Protein AF-A0A2I0SAS7-F1 (afdb_monomer_lite)

Organism: NCBI:txid2058924

Sequence (264 aa):
DMIGLNCSTGPAEMSEHLRHLARHSRIPLLCMPNAGLPVLTKDGAHFPLGPDGLADAQETFVRDFGTALVGGCCGTTPEHLRRLVERMQDLTPARRDPRPEPGAASLYTHVPFRQDTAYMAIGERTNANGSKKFREAMLEGRWDDCVEMARDQIREGAHMLDLCVDYVGRDGVADMDELAGRFATASTLPIVLDSTEVEVIQAGLERLGGRAVLNSVNYEDGDGPESRFAKVTRLAREHGAALIALTIDEEGQARTVETKVAIA

pLDDT: mean 96.34, std 2.41, range [81.12, 98.69]

Radius of gyration: 23.81 Å; chains: 1; bounding box: 71×40×66 Å

Foldseek 3Di:
DEEEDEEPFALVVCVVVLVVCLQAPPHAYEYAYALGHWDQDPVGTARPRDLQNQLVSVLCCQAPRVHPYYYYDHNDDPSSVVSNCVSCVPGGGDDGDHDHADFWAAPQDTDGCDDDPDHAAEAECQALVPHPQNVVCLVVVVLVSSLVSLVVVVVVPHQEYEHHPDDPPDDLLVSLLVNLLCCSPSPRHAYAYEDLDLSNVLSNLVRTPTAHEYHADEACVHDDCPDSNNSVVVSCVVSVYHHDYALAHVVGHDDDPVSSVVRD

Structure (mmCIF, N/CA/C/O backbone):
data_AF-A0A2I0SAS7-F1
#
_entry.id   AF-A0A2I0SAS7-F1
#
loop_
_atom_site.group_PDB
_atom_site.id
_atom_site.type_symbol
_atom_site.label_atom_id
_atom_site.label_alt_id
_atom_site.label_comp_id
_atom_site.label_asym_id
_atom_site.label_entity_id
_atom_site.label_seq_id
_atom_site.pdbx_PDB_ins_code
_atom_site.Cartn_x
_atom_site.Cartn_y
_atom_site.Cartn_z
_atom_site.occupancy
_atom_site.B_iso_or_equiv
_atom_site.auth_seq_id
_atom_site.auth_comp_id
_atom_site.auth_asym_id
_atom_site.auth_atom_id
_atom_site.pdbx_PDB_model_num
ATOM 1 N N . ASP A 1 1 ? -0.670 10.006 -13.614 1.00 89.81 1 ASP A N 1
ATOM 2 C CA . ASP A 1 1 ? -1.102 9.645 -14.988 1.00 89.81 1 ASP A CA 1
ATOM 3 C C . ASP A 1 1 ? -0.627 8.286 -15.496 1.00 89.81 1 ASP A C 1
ATOM 5 O O . ASP A 1 1 ? -1.343 7.692 -16.288 1.00 89.81 1 ASP A O 1
ATOM 9 N N . MET A 1 2 ? 0.530 7.755 -15.082 1.00 96.81 2 MET A N 1
ATOM 10 C CA . MET A 1 2 ? 1.016 6.433 -15.520 1.00 96.81 2 MET A CA 1
ATOM 11 C C . MET A 1 2 ? 1.714 5.699 -14.367 1.00 96.81 2 MET A C 1
ATOM 13 O O . MET A 1 2 ? 2.132 6.341 -13.406 1.00 96.81 2 MET A O 1
ATOM 17 N N . ILE A 1 3 ? 1.870 4.379 -14.476 1.00 97.19 3 ILE A N 1
ATOM 18 C CA . ILE A 1 3 ? 2.699 3.553 -13.578 1.00 97.19 3 ILE A CA 1
ATOM 19 C C . ILE A 1 3 ? 3.560 2.605 -14.409 1.00 97.19 3 ILE A C 1
ATOM 21 O O . ILE A 1 3 ? 3.160 2.201 -15.498 1.00 97.19 3 ILE A O 1
ATOM 25 N N . GLY A 1 4 ? 4.743 2.230 -13.935 1.00 96.88 4 GLY A N 1
ATOM 26 C CA . GLY A 1 4 ? 5.587 1.342 -14.717 1.00 96.88 4 GLY A CA 1
ATOM 27 C C . GLY A 1 4 ? 6.899 0.971 -14.067 1.00 96.88 4 GLY A C 1
ATOM 28 O O . GLY A 1 4 ? 7.084 1.143 -12.866 1.00 96.88 4 GLY A O 1
ATOM 29 N N . LEU A 1 5 ? 7.787 0.436 -14.897 1.00 97.25 5 LEU A N 1
ATOM 30 C CA . LEU A 1 5 ? 9.059 -0.145 -14.487 1.00 97.25 5 LEU A CA 1
ATOM 31 C C . LEU A 1 5 ? 10.206 0.526 -15.239 1.00 97.25 5 LEU A C 1
ATOM 33 O O . LEU A 1 5 ? 10.101 0.772 -16.443 1.00 97.25 5 LEU A O 1
ATOM 37 N N . ASN A 1 6 ? 11.320 0.770 -14.558 1.00 97.19 6 ASN A N 1
ATOM 38 C CA . ASN A 1 6 ? 12.565 1.185 -15.189 1.00 97.19 6 ASN A CA 1
ATOM 39 C C . ASN A 1 6 ? 13.781 0.630 -14.439 1.00 97.19 6 ASN A C 1
ATOM 41 O O . ASN A 1 6 ? 13.701 0.351 -13.245 1.00 97.19 6 ASN A O 1
ATOM 45 N N . CYS A 1 7 ? 14.921 0.555 -15.129 1.00 94.06 7 CYS A N 1
ATOM 46 C CA . CYS A 1 7 ? 16.206 0.137 -14.554 1.00 94.06 7 CYS A CA 1
ATOM 47 C C . CYS A 1 7 ? 16.204 -1.293 -13.970 1.00 94.06 7 CYS A C 1
ATOM 49 O O . CYS A 1 7 ? 15.344 -2.099 -14.302 1.00 94.06 7 CYS A O 1
ATOM 51 N N . SER A 1 8 ? 17.194 -1.606 -13.125 1.00 90.56 8 SER A N 1
ATOM 52 C CA . SER A 1 8 ? 17.467 -2.883 -12.440 1.00 90.56 8 SER A CA 1
ATOM 53 C C . SER A 1 8 ? 17.738 -4.077 -13.358 1.00 90.56 8 SER A C 1
ATOM 55 O O . SER A 1 8 ? 18.764 -4.739 -13.213 1.00 90.56 8 SER A O 1
ATOM 57 N N . THR A 1 9 ? 16.869 -4.339 -14.327 1.00 92.94 9 THR A N 1
ATOM 58 C CA . THR A 1 9 ? 16.899 -5.520 -15.186 1.00 92.94 9 THR A CA 1
ATOM 59 C C . THR A 1 9 ? 16.677 -5.187 -16.663 1.00 92.94 9 THR A C 1
ATOM 61 O O . THR A 1 9 ? 16.431 -4.034 -17.040 1.00 92.94 9 THR A O 1
ATOM 64 N N . GLY A 1 10 ? 16.834 -6.197 -17.522 1.00 95.38 10 GLY A N 1
ATOM 65 C CA . GLY A 1 10 ? 16.526 -6.099 -18.940 1.00 95.38 10 GLY A CA 1
ATOM 66 C C . GLY A 1 10 ? 15.051 -6.396 -19.241 1.00 95.38 10 GLY A C 1
ATOM 67 O O . GLY A 1 10 ? 14.253 -6.666 -18.340 1.00 95.38 10 GLY A O 1
ATOM 68 N N . PRO A 1 11 ? 14.664 -6.377 -20.528 1.00 95.50 11 PRO A N 1
ATOM 69 C CA . PRO A 1 11 ? 13.281 -6.628 -20.924 1.00 95.50 11 PRO A CA 1
ATOM 70 C C . PRO A 1 11 ? 12.783 -8.034 -20.547 1.00 95.50 11 PRO A C 1
ATOM 72 O O . PRO A 1 11 ? 11.617 -8.201 -20.195 1.00 95.50 11 PRO A O 1
ATOM 75 N N . ALA A 1 12 ? 13.656 -9.045 -20.589 1.00 93.94 12 ALA A N 1
ATOM 76 C CA . ALA A 1 12 ? 13.277 -10.426 -20.298 1.00 93.94 12 ALA A CA 1
ATOM 77 C C . ALA A 1 12 ? 12.724 -10.578 -18.871 1.00 93.94 12 ALA A C 1
ATOM 79 O O . ALA A 1 12 ? 11.661 -11.166 -18.676 1.00 93.94 12 ALA A O 1
ATOM 80 N N . GLU A 1 13 ? 13.391 -9.977 -17.884 1.00 95.50 13 GLU A N 1
ATOM 81 C CA . GLU A 1 13 ? 12.992 -10.065 -16.478 1.00 95.50 13 GLU A CA 1
ATOM 82 C C . GLU A 1 13 ? 11.785 -9.169 -16.152 1.00 95.50 13 GLU A C 1
ATOM 84 O O . GLU A 1 13 ? 11.028 -9.460 -15.229 1.00 95.50 13 GLU A O 1
ATOM 89 N N . MET A 1 14 ? 11.566 -8.085 -16.905 1.00 95.94 14 MET A N 1
ATOM 90 C CA . MET A 1 14 ? 10.436 -7.175 -16.669 1.00 95.94 14 MET A CA 1
ATOM 91 C C . MET A 1 14 ? 9.083 -7.724 -17.139 1.00 95.94 14 MET A C 1
ATOM 93 O O . MET A 1 14 ? 8.047 -7.247 -16.674 1.00 95.94 14 MET A O 1
ATOM 97 N N . SER A 1 15 ? 9.066 -8.711 -18.043 1.00 94.38 15 SER A N 1
ATOM 98 C CA . SER A 1 15 ? 7.839 -9.187 -18.701 1.00 94.38 15 SER A CA 1
ATOM 99 C C . SER A 1 15 ? 6.755 -9.648 -17.716 1.00 94.38 15 SER A C 1
ATOM 101 O O . SER A 1 15 ? 5.596 -9.259 -17.857 1.00 94.38 15 SER A O 1
ATOM 103 N N . GLU A 1 16 ? 7.108 -10.425 -16.684 1.00 95.12 16 GLU A N 1
ATOM 104 C CA . GLU A 1 16 ? 6.125 -10.916 -15.702 1.00 95.12 16 GLU A CA 1
ATOM 105 C C . GLU A 1 16 ? 5.564 -9.786 -14.829 1.00 95.12 16 GLU A C 1
ATOM 107 O O . GLU A 1 16 ? 4.359 -9.707 -14.591 1.00 95.12 16 GLU A O 1
ATOM 112 N N . HIS A 1 17 ? 6.415 -8.851 -14.411 1.00 95.88 17 HIS A N 1
ATOM 113 C CA . HIS A 1 17 ? 5.986 -7.690 -13.634 1.00 95.88 17 HIS A CA 1
ATOM 114 C C . HIS A 1 17 ? 5.074 -6.770 -14.453 1.00 95.88 17 HIS A C 1
ATOM 116 O O . HIS A 1 17 ? 4.070 -6.262 -13.951 1.00 95.88 17 HIS A O 1
ATOM 122 N N . LEU A 1 18 ? 5.373 -6.600 -15.740 1.00 96.44 18 LEU A N 1
ATOM 123 C CA . LEU A 1 18 ? 4.541 -5.822 -16.645 1.00 96.44 18 LEU A CA 1
ATOM 124 C C . LEU A 1 18 ? 3.203 -6.522 -16.932 1.00 96.44 18 LEU A C 1
ATOM 126 O O . LEU A 1 18 ? 2.167 -5.860 -16.949 1.00 96.44 18 LEU A O 1
ATOM 130 N N . ARG A 1 19 ? 3.192 -7.856 -17.055 1.00 96.19 19 ARG A N 1
ATOM 131 C CA . ARG A 1 19 ? 1.965 -8.668 -17.133 1.00 96.19 19 ARG A CA 1
ATOM 132 C C . ARG A 1 19 ? 1.083 -8.474 -15.901 1.00 96.19 19 ARG A C 1
ATOM 134 O O . ARG A 1 19 ? -0.131 -8.318 -16.045 1.00 96.19 19 ARG A O 1
ATOM 141 N N . HIS A 1 20 ? 1.676 -8.452 -14.708 1.00 95.62 20 HIS A N 1
ATOM 142 C CA . HIS A 1 20 ? 0.959 -8.151 -13.471 1.00 95.62 20 HIS A CA 1
ATOM 143 C C . HIS A 1 20 ? 0.344 -6.741 -13.520 1.00 95.62 20 HIS A C 1
ATOM 145 O O . HIS A 1 20 ? -0.870 -6.588 -13.371 1.00 95.62 20 HIS A O 1
ATOM 151 N N . LEU A 1 21 ? 1.137 -5.711 -13.838 1.00 96.75 21 LEU A N 1
ATOM 152 C CA . LEU A 1 21 ? 0.632 -4.339 -13.969 1.00 96.75 21 LEU A CA 1
ATOM 153 C C . LEU A 1 21 ? -0.475 -4.215 -15.028 1.00 96.75 21 LEU A C 1
ATOM 155 O O . LEU A 1 21 ? -1.462 -3.517 -14.798 1.00 96.75 21 LEU A O 1
ATOM 159 N N . ALA A 1 22 ? -0.367 -4.917 -16.158 1.00 96.69 22 ALA A N 1
ATOM 160 C CA . ALA A 1 22 ? -1.376 -4.915 -17.217 1.00 96.69 22 ALA A CA 1
ATOM 161 C C . ALA A 1 22 ? -2.729 -5.456 -16.750 1.00 96.69 22 ALA A C 1
ATOM 163 O O . ALA A 1 22 ? -3.762 -4.923 -17.165 1.00 96.69 22 ALA A O 1
ATOM 164 N N . ARG A 1 23 ? -2.724 -6.455 -15.859 1.00 96.06 23 ARG A N 1
ATOM 165 C CA . ARG A 1 23 ? -3.933 -7.057 -15.280 1.00 96.06 23 ARG A CA 1
ATOM 166 C C . ARG A 1 23 ? -4.578 -6.210 -14.187 1.00 96.06 23 ARG A C 1
ATOM 168 O O . ARG A 1 23 ? -5.790 -6.308 -14.021 1.00 96.06 23 ARG A O 1
ATOM 175 N N . HIS A 1 24 ? -3.819 -5.388 -13.461 1.00 95.56 24 HIS A N 1
ATOM 176 C CA . HIS A 1 24 ? -4.331 -4.717 -12.256 1.00 95.56 24 HIS A CA 1
ATOM 177 C C . HIS A 1 24 ? -4.393 -3.186 -12.347 1.00 95.56 24 HIS A C 1
ATOM 179 O O . HIS A 1 24 ? -5.290 -2.577 -11.762 1.00 95.56 24 HIS A O 1
ATOM 185 N N . SER A 1 25 ? -3.497 -2.537 -13.091 1.00 96.19 25 SER A N 1
ATOM 186 C CA . SER A 1 25 ? -3.451 -1.075 -13.162 1.00 96.19 25 SER A CA 1
ATOM 187 C C . SER A 1 25 ? -4.522 -0.512 -14.092 1.00 96.19 25 SER A C 1
ATOM 189 O O . SER A 1 25 ? -4.542 -0.800 -15.290 1.00 96.19 25 SER A O 1
ATOM 191 N N . ARG A 1 26 ? -5.368 0.371 -13.553 1.00 95.25 26 ARG A N 1
ATOM 192 C CA . ARG A 1 26 ? -6.390 1.111 -14.314 1.00 95.25 26 ARG A CA 1
ATOM 193 C C . ARG A 1 26 ? -5.834 2.304 -15.094 1.00 95.25 26 ARG A C 1
ATOM 195 O O . ARG A 1 26 ? -6.539 2.846 -15.938 1.00 95.25 26 ARG A O 1
ATOM 202 N N . ILE A 1 27 ? -4.591 2.704 -14.830 1.00 96.44 27 ILE A N 1
ATOM 203 C CA . ILE A 1 27 ? -3.921 3.810 -15.523 1.00 96.44 27 ILE A CA 1
ATOM 204 C C . ILE A 1 27 ? -2.920 3.280 -16.562 1.00 96.44 27 ILE A C 1
ATOM 206 O O . ILE A 1 27 ? -2.522 2.111 -16.484 1.00 96.44 27 ILE A O 1
ATOM 210 N N . PRO A 1 28 ? -2.540 4.084 -17.572 1.00 97.62 28 PRO A N 1
ATOM 211 C CA . PRO A 1 28 ? -1.550 3.703 -18.576 1.00 97.62 28 PRO A CA 1
ATOM 212 C C . PRO A 1 28 ? -0.223 3.198 -17.995 1.00 97.62 28 PRO A C 1
ATOM 214 O O . PRO A 1 28 ? 0.193 3.598 -16.905 1.00 97.62 28 PRO A O 1
ATOM 217 N N . LEU A 1 29 ? 0.438 2.318 -18.753 1.00 98.31 29 LEU A N 1
ATOM 218 C CA . LEU A 1 29 ? 1.693 1.689 -18.349 1.00 98.31 29 LEU A CA 1
ATOM 219 C C . LEU A 1 29 ? 2.896 2.291 -19.065 1.00 98.31 29 LEU A C 1
ATOM 221 O O . LEU A 1 29 ? 2.802 2.626 -20.248 1.00 98.31 29 LEU A O 1
ATOM 225 N N . LEU A 1 30 ? 4.027 2.357 -18.366 1.00 97.88 30 LEU A N 1
ATOM 226 C CA . LEU A 1 30 ? 5.332 2.650 -18.956 1.00 97.88 30 LEU A CA 1
ATOM 227 C C . LEU A 1 30 ? 6.348 1.538 -18.681 1.00 97.88 30 LEU A C 1
ATOM 229 O O . LEU A 1 30 ? 6.252 0.827 -17.680 1.00 97.88 30 LEU A O 1
ATOM 233 N N . CYS A 1 31 ? 7.338 1.391 -19.557 1.00 98.12 31 CYS A N 1
ATOM 234 C CA . CYS A 1 31 ? 8.451 0.474 -19.325 1.00 98.12 31 CYS A CA 1
ATOM 235 C C . CYS A 1 31 ? 9.744 0.979 -19.979 1.00 98.12 31 CYS A C 1
ATOM 237 O O . CYS A 1 31 ? 9.786 1.220 -21.187 1.00 98.12 31 CYS A O 1
ATOM 239 N N . MET A 1 32 ? 10.808 1.123 -19.186 1.00 98.00 32 MET A N 1
ATOM 240 C CA . MET A 1 32 ? 12.139 1.562 -19.625 1.00 98.00 32 MET A CA 1
ATOM 241 C C . MET A 1 32 ? 13.233 0.622 -19.080 1.00 98.00 32 MET A C 1
ATOM 243 O O . MET A 1 32 ? 13.911 0.954 -18.102 1.00 98.00 32 MET A O 1
ATOM 247 N N . PRO A 1 33 ? 13.403 -0.569 -19.674 1.00 97.75 33 PRO A N 1
ATOM 248 C CA . PRO A 1 33 ? 14.394 -1.542 -19.236 1.00 97.75 33 PRO A CA 1
ATOM 249 C C . PRO A 1 33 ? 15.826 -1.071 -19.511 1.00 97.75 33 PRO A C 1
ATOM 251 O O . PRO A 1 33 ? 16.074 -0.185 -20.337 1.00 97.75 33 PRO A O 1
ATOM 254 N N . ASN A 1 34 ? 16.787 -1.704 -18.840 1.00 97.62 34 ASN A N 1
ATOM 255 C CA . ASN A 1 34 ? 18.190 -1.622 -19.238 1.00 97.62 34 ASN A CA 1
ATOM 256 C C . ASN A 1 34 ? 18.409 -2.342 -20.579 1.00 97.62 34 ASN A C 1
ATOM 258 O O . ASN A 1 34 ? 17.601 -3.181 -20.989 1.00 97.62 34 ASN A O 1
ATOM 262 N N . ALA A 1 35 ? 19.539 -2.079 -21.238 1.00 97.12 35 ALA A N 1
ATOM 263 C CA . ALA A 1 35 ? 19.997 -2.844 -22.399 1.00 97.12 35 ALA A CA 1
ATOM 264 C C . ALA A 1 35 ? 20.515 -4.246 -21.986 1.00 97.12 35 ALA A C 1
ATOM 266 O O . ALA A 1 35 ? 21.654 -4.631 -22.245 1.00 97.12 35 ALA A O 1
ATOM 267 N N . GLY A 1 36 ? 19.651 -5.040 -21.351 1.00 94.81 36 GLY A N 1
ATOM 268 C CA . GLY A 1 36 ? 19.975 -6.341 -20.769 1.00 94.81 36 GLY A CA 1
ATOM 269 C C . GLY A 1 36 ? 20.473 -6.243 -19.325 1.00 94.81 36 GLY A C 1
ATOM 270 O O . GLY A 1 36 ? 20.534 -5.162 -18.736 1.00 94.81 36 GLY A O 1
ATOM 271 N N . LEU A 1 37 ? 20.814 -7.392 -18.742 1.00 95.06 37 LEU A N 1
ATOM 272 C CA . LEU A 1 37 ? 21.437 -7.446 -17.420 1.00 95.06 37 LEU A CA 1
ATOM 273 C C . LEU A 1 37 ? 22.883 -6.919 -17.481 1.00 95.06 37 LEU A C 1
ATOM 275 O O . LEU A 1 37 ? 23.585 -7.193 -18.459 1.00 95.06 37 LEU A O 1
ATOM 279 N N . PRO A 1 38 ? 23.348 -6.185 -16.453 1.00 93.56 38 PRO A N 1
ATOM 280 C CA . PRO A 1 38 ? 24.714 -5.683 -16.418 1.00 93.56 38 PRO A CA 1
ATOM 281 C C . PRO A 1 38 ? 25.717 -6.836 -16.300 1.00 93.56 38 PRO A C 1
ATOM 283 O O . PRO A 1 38 ? 25.616 -7.690 -15.421 1.00 93.56 38 PRO A O 1
ATOM 286 N N . VAL A 1 39 ? 26.734 -6.812 -17.153 1.0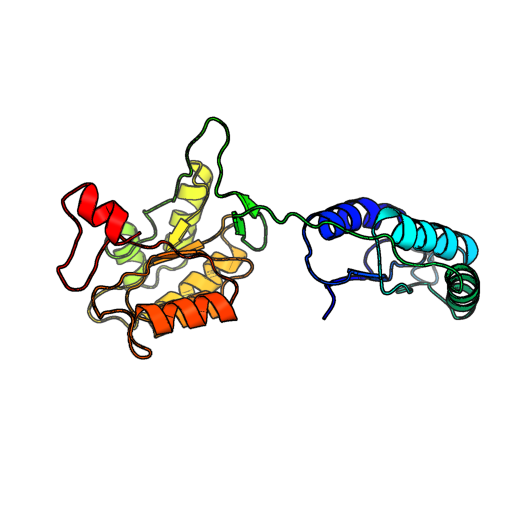0 94.12 39 VAL A N 1
ATOM 287 C CA . VAL A 1 39 ? 27.897 -7.698 -17.111 1.00 94.12 39 VAL A CA 1
ATOM 288 C C . VAL A 1 39 ? 29.087 -6.891 -16.611 1.00 94.12 39 VAL A C 1
ATOM 290 O O . VAL A 1 39 ? 29.479 -5.902 -17.228 1.00 94.12 39 VAL A O 1
ATOM 293 N N . LEU A 1 40 ? 29.674 -7.290 -15.483 1.00 94.44 40 LEU A N 1
ATOM 294 C CA . LEU A 1 40 ? 30.857 -6.618 -14.950 1.00 94.44 40 LEU A CA 1
ATOM 295 C C . LEU A 1 40 ? 32.085 -6.949 -15.800 1.00 94.44 40 LEU A C 1
ATOM 297 O O . LEU A 1 40 ? 32.449 -8.111 -15.975 1.00 94.44 40 LEU A O 1
ATOM 301 N N . THR A 1 41 ? 32.738 -5.908 -16.301 1.00 92.06 41 THR A N 1
ATOM 302 C CA . THR A 1 41 ? 33.999 -5.988 -17.037 1.00 92.06 41 THR A CA 1
ATOM 303 C C . THR A 1 41 ? 35.076 -5.186 -16.308 1.00 92.06 41 THR A C 1
ATOM 305 O O . THR A 1 41 ? 34.789 -4.443 -15.369 1.00 92.06 41 THR A O 1
ATOM 308 N N . LYS A 1 42 ? 36.330 -5.303 -16.755 1.00 91.50 42 LYS A N 1
ATOM 309 C CA . LYS A 1 42 ? 37.457 -4.509 -16.229 1.00 91.50 42 LYS A CA 1
ATOM 310 C C . LYS A 1 42 ? 37.251 -2.989 -16.359 1.00 91.50 42 LYS A C 1
ATOM 312 O O . LYS A 1 42 ? 37.832 -2.240 -15.584 1.00 91.50 42 LYS A O 1
ATOM 317 N N . ASP A 1 43 ? 36.414 -2.562 -17.304 1.00 89.75 43 ASP A N 1
ATOM 318 C CA . ASP A 1 43 ? 36.133 -1.158 -17.617 1.00 89.75 43 ASP A CA 1
ATOM 319 C C . ASP A 1 43 ? 34.789 -0.689 -17.011 1.00 89.75 43 ASP A C 1
ATOM 321 O O . ASP A 1 43 ? 34.318 0.410 -17.295 1.00 89.75 43 ASP A O 1
ATOM 325 N N . GLY A 1 44 ? 34.161 -1.522 -16.167 1.00 89.69 44 GLY A N 1
ATOM 326 C CA . GLY A 1 44 ? 32.867 -1.260 -15.532 1.00 89.69 44 GLY A CA 1
ATOM 327 C C . GLY A 1 44 ? 31.733 -2.146 -16.056 1.00 89.69 44 GLY A C 1
ATOM 328 O O . GLY A 1 44 ? 31.960 -3.177 -16.696 1.00 89.69 44 GLY A O 1
ATOM 329 N N . ALA A 1 45 ? 30.492 -1.770 -15.744 1.00 90.62 45 ALA A N 1
ATOM 330 C CA . ALA A 1 45 ? 29.304 -2.507 -16.169 1.00 90.62 45 ALA A CA 1
ATOM 331 C C . ALA A 1 45 ? 29.034 -2.314 -17.672 1.00 90.62 45 ALA A C 1
ATOM 333 O O . ALA A 1 45 ? 28.860 -1.193 -18.147 1.00 90.62 45 ALA A O 1
ATOM 334 N N . HIS A 1 46 ? 28.964 -3.421 -18.406 1.00 93.38 46 HIS A N 1
ATOM 335 C CA . HIS A 1 46 ? 28.594 -3.493 -19.813 1.00 93.38 46 HIS A CA 1
ATOM 336 C C . HIS A 1 46 ? 27.184 -4.075 -19.965 1.00 93.38 46 HIS A C 1
ATOM 338 O O . HIS A 1 46 ? 26.807 -4.994 -19.245 1.00 93.38 46 HIS A O 1
ATOM 344 N N . PHE A 1 47 ? 26.415 -3.563 -20.922 1.00 96.00 47 PHE A N 1
ATOM 345 C CA . PHE A 1 47 ? 25.034 -3.968 -21.177 1.00 96.00 47 PHE A CA 1
ATOM 346 C C . PHE A 1 47 ? 24.946 -4.592 -22.579 1.00 96.00 47 PHE A C 1
ATOM 348 O O . PHE A 1 47 ? 25.191 -3.884 -23.557 1.00 96.00 47 PHE A O 1
ATOM 355 N N . PRO A 1 48 ? 24.678 -5.906 -22.692 1.00 95.62 48 PRO A N 1
ATOM 356 C CA . PRO A 1 48 ? 24.914 -6.650 -23.929 1.00 95.62 48 PRO A CA 1
ATOM 357 C C . PRO A 1 48 ? 23.759 -6.601 -24.940 1.00 95.62 48 PRO A C 1
ATOM 359 O O . PRO A 1 48 ? 23.940 -7.034 -26.078 1.00 95.62 48 PRO A O 1
ATOM 362 N N . LEU A 1 49 ? 22.563 -6.141 -24.554 1.00 97.38 49 LEU A N 1
ATOM 363 C CA . LEU A 1 49 ? 21.417 -6.118 -25.465 1.00 97.38 49 LEU A CA 1
ATOM 364 C C . LEU A 1 49 ? 21.619 -5.022 -26.507 1.00 97.38 49 LEU A C 1
ATOM 366 O O . LEU A 1 49 ? 21.791 -3.862 -26.155 1.00 97.38 49 LEU A O 1
ATOM 370 N N . GLY A 1 50 ? 21.575 -5.393 -27.782 1.00 98.19 50 GLY A N 1
ATOM 371 C CA . GLY A 1 50 ? 21.688 -4.435 -28.874 1.00 98.19 50 GLY A CA 1
ATOM 372 C C . GLY A 1 50 ? 20.388 -3.663 -29.165 1.00 98.19 50 GLY A C 1
ATOM 373 O O . GLY A 1 50 ? 19.314 -4.026 -28.673 1.00 98.19 50 GLY A O 1
ATOM 374 N N . PRO A 1 51 ? 20.466 -2.650 -30.049 1.00 98.44 51 PRO A N 1
ATOM 375 C CA . PRO A 1 51 ? 19.339 -1.816 -30.474 1.00 98.44 51 PRO A CA 1
ATOM 376 C C . PRO A 1 51 ? 18.099 -2.585 -30.942 1.00 98.44 51 PRO A C 1
ATOM 378 O O . PRO A 1 51 ? 16.999 -2.309 -30.467 1.00 98.44 51 PRO A O 1
ATOM 381 N N . ASP A 1 52 ? 18.268 -3.565 -31.835 1.00 98.19 52 ASP A N 1
ATOM 382 C CA . ASP A 1 52 ? 17.142 -4.345 -32.367 1.00 98.19 52 ASP A CA 1
ATOM 383 C C . ASP A 1 52 ? 16.490 -5.213 -31.286 1.00 98.19 52 ASP A C 1
ATOM 385 O O . ASP A 1 52 ? 15.268 -5.243 -31.179 1.00 98.19 52 ASP A O 1
ATOM 389 N N . GLY A 1 53 ? 17.293 -5.834 -30.415 1.00 97.88 53 GLY A N 1
ATOM 390 C CA . GLY A 1 53 ? 16.776 -6.665 -29.326 1.00 97.88 53 GLY A CA 1
ATOM 391 C C . GLY A 1 53 ? 15.945 -5.871 -28.313 1.00 97.88 53 GLY A C 1
ATOM 392 O O . GLY A 1 53 ? 14.925 -6.362 -27.831 1.00 97.88 53 GLY A O 1
ATOM 393 N N . LEU A 1 54 ? 16.338 -4.626 -28.016 1.00 98.19 54 LEU A N 1
ATOM 394 C CA . LEU A 1 54 ? 15.530 -3.730 -27.185 1.00 98.19 54 LEU A CA 1
ATOM 395 C C . LEU A 1 54 ? 14.211 -3.356 -27.881 1.00 98.19 54 LEU A C 1
ATOM 397 O O . LEU A 1 54 ? 13.159 -3.362 -27.239 1.00 98.19 54 LEU A O 1
ATOM 401 N N . ALA A 1 55 ? 14.263 -3.037 -29.177 1.00 98.06 55 ALA A N 1
ATOM 402 C CA . ALA A 1 55 ? 13.092 -2.652 -29.959 1.00 98.06 55 ALA A CA 1
ATOM 403 C C . ALA A 1 55 ? 12.074 -3.799 -30.096 1.00 98.06 55 ALA A C 1
ATOM 405 O O . ALA A 1 55 ? 10.883 -3.570 -29.889 1.00 98.06 55 ALA A O 1
ATOM 406 N N . ASP A 1 56 ? 12.531 -5.025 -30.367 1.00 97.69 56 ASP A N 1
ATOM 407 C CA . ASP A 1 56 ? 11.677 -6.217 -30.472 1.00 97.69 56 ASP A CA 1
ATOM 408 C C . ASP A 1 56 ? 10.960 -6.522 -29.141 1.00 97.69 56 ASP A C 1
ATOM 410 O O . ASP A 1 56 ? 9.764 -6.834 -29.106 1.00 97.69 56 ASP A O 1
ATOM 414 N N . ALA A 1 57 ? 11.667 -6.381 -28.014 1.00 97.25 57 ALA A N 1
ATOM 415 C CA . ALA A 1 57 ? 11.073 -6.596 -26.698 1.00 97.25 57 ALA A CA 1
ATOM 416 C C . ALA A 1 57 ? 10.023 -5.524 -26.351 1.00 97.25 57 ALA A C 1
ATOM 418 O O . ALA A 1 57 ? 8.941 -5.847 -25.861 1.00 97.25 57 ALA A O 1
ATOM 419 N N . GLN A 1 58 ? 10.309 -4.253 -26.644 1.00 97.69 58 GLN A N 1
ATOM 420 C CA . GLN A 1 58 ? 9.364 -3.153 -26.425 1.00 97.69 58 GLN A CA 1
ATOM 421 C C . GLN A 1 58 ? 8.138 -3.246 -27.346 1.00 97.69 58 GLN A C 1
ATOM 423 O O . GLN A 1 58 ? 7.028 -2.971 -26.898 1.00 97.69 58 GLN A O 1
ATOM 428 N N . GLU A 1 59 ? 8.289 -3.701 -28.595 1.00 97.94 59 GLU A N 1
ATOM 429 C CA . GLU A 1 59 ? 7.143 -4.012 -29.464 1.00 97.94 59 GLU A CA 1
ATOM 430 C C . GLU A 1 59 ? 6.224 -5.048 -28.813 1.00 97.94 59 GLU A C 1
ATOM 432 O O . GLU A 1 59 ? 5.006 -4.857 -28.767 1.00 97.94 59 GLU A O 1
ATOM 437 N N . THR A 1 60 ? 6.806 -6.105 -28.243 1.00 97.44 60 THR A N 1
ATOM 438 C CA . THR A 1 60 ? 6.051 -7.122 -27.501 1.00 97.44 60 THR A CA 1
ATOM 439 C C . THR A 1 60 ? 5.314 -6.498 -26.315 1.00 97.44 60 THR A C 1
ATOM 441 O O . THR A 1 60 ? 4.138 -6.775 -26.102 1.00 97.44 60 THR A O 1
ATOM 444 N N . PHE A 1 61 ? 5.943 -5.584 -25.572 1.00 97.88 61 PHE A N 1
ATOM 445 C CA . PHE A 1 61 ? 5.288 -4.901 -24.451 1.00 97.88 61 PHE A CA 1
ATOM 446 C C . PHE A 1 61 ? 4.089 -4.050 -24.875 1.00 97.88 61 PHE A C 1
ATOM 448 O O . PHE A 1 61 ? 3.051 -4.056 -24.210 1.00 97.88 61 PHE A O 1
ATOM 455 N N . VAL A 1 62 ? 4.202 -3.339 -25.994 1.00 98.00 62 VAL A N 1
ATOM 456 C CA . VAL A 1 62 ? 3.103 -2.543 -26.555 1.00 98.00 62 VAL A CA 1
ATOM 457 C C . VAL A 1 62 ? 1.951 -3.446 -27.013 1.00 98.00 62 VAL A C 1
ATOM 459 O O . VAL A 1 62 ? 0.787 -3.151 -26.721 1.00 98.00 62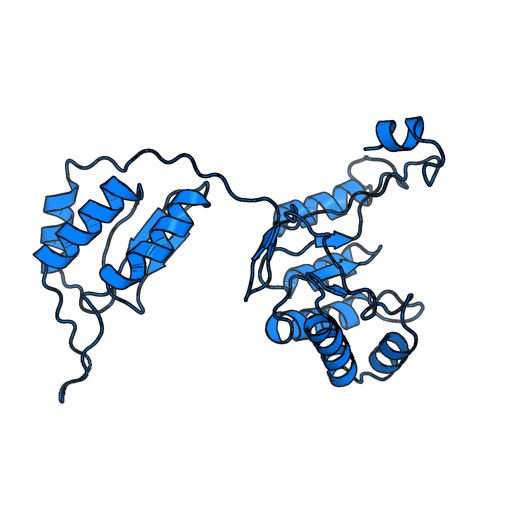 VAL A O 1
ATOM 462 N N . ARG A 1 63 ? 2.262 -4.559 -27.690 1.00 97.44 63 ARG A N 1
ATOM 463 C CA . ARG A 1 63 ? 1.272 -5.493 -28.253 1.00 97.44 63 ARG A CA 1
ATOM 464 C C . ARG A 1 63 ? 0.592 -6.382 -27.214 1.00 97.44 63 ARG A C 1
ATOM 466 O O . ARG A 1 63 ? -0.609 -6.602 -27.318 1.00 97.44 63 ARG A O 1
ATOM 473 N N . ASP A 1 64 ? 1.322 -6.859 -26.215 1.00 96.62 64 ASP A N 1
ATOM 474 C CA . ASP A 1 64 ? 0.802 -7.853 -25.268 1.00 96.62 64 ASP A CA 1
ATOM 475 C C . ASP A 1 64 ? 0.315 -7.211 -23.969 1.00 96.62 64 ASP A C 1
ATOM 477 O O . ASP A 1 64 ? -0.641 -7.680 -23.348 1.00 96.62 64 ASP A O 1
ATOM 481 N N . PHE A 1 65 ? 0.968 -6.126 -23.548 1.00 97.31 65 PHE A N 1
ATOM 482 C CA . PHE A 1 65 ? 0.714 -5.480 -22.262 1.00 97.31 65 PHE A CA 1
ATOM 483 C C . PHE A 1 65 ? 0.190 -4.059 -22.395 1.00 97.31 65 PHE A C 1
ATOM 485 O O . PHE A 1 65 ? 0.052 -3.388 -21.378 1.00 97.31 65 PHE A O 1
ATOM 492 N N . GLY A 1 66 ? -0.105 -3.578 -23.607 1.00 97.50 66 GLY A N 1
ATOM 493 C CA . GLY A 1 66 ? -0.676 -2.247 -23.813 1.00 97.50 66 GLY A CA 1
ATOM 494 C C . GLY A 1 66 ? 0.169 -1.125 -23.207 1.00 97.50 66 GLY A C 1
ATOM 495 O O . GLY A 1 66 ? -0.390 -0.143 -22.705 1.00 97.50 66 GLY A O 1
ATOM 496 N N . THR A 1 67 ? 1.497 -1.289 -23.186 1.00 97.62 67 THR A N 1
ATOM 497 C CA . THR A 1 67 ? 2.421 -0.264 -22.689 1.00 97.62 67 THR A CA 1
ATOM 498 C C . THR A 1 67 ? 2.306 0.980 -23.558 1.00 97.62 67 THR A C 1
ATOM 500 O O . THR A 1 67 ? 2.440 0.917 -24.776 1.00 97.62 67 THR A O 1
ATOM 503 N N . ALA A 1 68 ? 2.018 2.115 -22.925 1.00 96.94 68 ALA A N 1
ATOM 504 C CA . ALA A 1 68 ? 1.727 3.372 -23.606 1.00 96.94 68 ALA A CA 1
ATOM 505 C C . ALA A 1 68 ? 2.965 4.263 -23.755 1.00 96.94 68 ALA A C 1
ATOM 507 O O . ALA A 1 68 ? 2.993 5.129 -24.623 1.00 96.94 68 ALA A O 1
ATOM 508 N N . LEU A 1 69 ? 3.986 4.058 -22.918 1.00 97.25 69 LEU A N 1
ATOM 509 C CA . LEU A 1 69 ? 5.250 4.778 -23.006 1.00 97.25 69 LEU A CA 1
ATOM 510 C C . LEU A 1 69 ? 6.425 3.813 -22.863 1.00 97.25 69 LEU A C 1
ATOM 512 O O . LEU A 1 69 ? 6.575 3.121 -21.856 1.00 97.25 69 LEU A O 1
ATOM 516 N N . VAL A 1 70 ? 7.250 3.779 -23.900 1.00 97.50 70 VAL A N 1
ATOM 517 C CA . VAL A 1 70 ? 8.413 2.900 -24.017 1.00 97.50 70 VAL A CA 1
ATOM 518 C C . VAL A 1 70 ? 9.693 3.722 -24.003 1.00 97.50 70 VAL A C 1
ATOM 520 O O . VAL A 1 70 ? 9.688 4.915 -24.306 1.00 97.50 70 VAL A O 1
ATOM 523 N N . GLY A 1 71 ? 10.807 3.090 -23.657 1.00 96.94 71 GLY A N 1
ATOM 524 C CA . GLY A 1 71 ? 12.096 3.762 -23.631 1.00 96.94 71 GLY A CA 1
ATOM 525 C C . GLY A 1 71 ? 13.223 2.850 -23.184 1.00 96.94 71 GLY A C 1
ATOM 526 O O . GLY A 1 71 ? 13.154 1.627 -23.314 1.00 96.94 71 GLY A O 1
ATOM 527 N N . GLY A 1 72 ? 14.266 3.467 -22.646 1.00 97.00 72 GLY A N 1
ATOM 528 C CA . GLY A 1 72 ? 15.481 2.793 -22.225 1.00 97.00 72 GLY A CA 1
ATOM 529 C C . GLY A 1 72 ? 16.077 3.422 -20.975 1.00 97.00 72 GLY A C 1
ATOM 530 O O . GLY A 1 72 ? 15.918 4.619 -20.746 1.00 97.00 72 GLY A O 1
ATOM 531 N N . CYS A 1 73 ? 16.751 2.605 -20.169 1.00 97.50 73 CYS A N 1
ATOM 532 C CA . CYS A 1 73 ? 17.501 3.044 -18.996 1.00 97.50 73 CYS A CA 1
ATOM 533 C C . CYS A 1 73 ? 19.006 2.764 -19.185 1.00 97.50 73 CYS A C 1
ATOM 535 O O . CYS A 1 73 ? 19.577 3.148 -20.210 1.00 97.50 73 CYS A O 1
ATOM 537 N N . CYS A 1 74 ? 19.686 2.118 -18.234 1.00 96.94 74 CYS A N 1
ATOM 538 C CA . CYS A 1 74 ? 21.132 1.907 -18.299 1.00 96.94 74 CYS A CA 1
ATOM 539 C C . CYS A 1 74 ? 21.542 1.061 -19.516 1.00 96.94 74 CYS A C 1
ATOM 541 O O . CYS A 1 74 ? 20.891 0.076 -19.867 1.00 96.94 74 CYS A O 1
ATOM 543 N N . GLY A 1 75 ? 22.633 1.464 -20.173 1.00 95.62 75 GLY A N 1
ATOM 544 C CA . GLY A 1 75 ? 23.150 0.807 -21.376 1.00 95.62 75 GLY A CA 1
ATOM 545 C C . GLY A 1 75 ? 22.433 1.175 -22.677 1.00 95.62 75 GLY A C 1
ATOM 546 O O . GLY A 1 75 ? 22.939 0.864 -23.752 1.00 95.62 75 GLY A O 1
ATOM 547 N N . THR A 1 76 ? 21.296 1.872 -22.611 1.00 97.69 76 THR A N 1
ATOM 548 C CA . THR A 1 76 ? 20.614 2.347 -23.819 1.00 97.69 76 THR A CA 1
ATOM 549 C C . THR A 1 76 ? 21.308 3.583 -24.390 1.00 97.69 76 THR A C 1
ATOM 551 O O . THR A 1 76 ? 21.826 4.431 -23.665 1.00 97.69 76 THR A O 1
ATOM 554 N N . THR A 1 77 ? 21.373 3.661 -25.718 1.00 97.94 77 THR A N 1
ATOM 555 C CA . THR A 1 77 ? 22.106 4.703 -26.456 1.00 97.94 77 THR A CA 1
ATOM 556 C C . THR A 1 77 ? 21.187 5.388 -27.469 1.00 97.94 77 THR A C 1
ATOM 558 O O . THR A 1 77 ? 20.101 4.871 -27.748 1.00 97.94 77 THR A O 1
ATOM 561 N N . PRO A 1 78 ? 21.601 6.509 -28.091 1.00 98.44 78 PRO A N 1
ATOM 562 C CA . PRO A 1 78 ? 20.828 7.117 -29.174 1.00 98.44 78 PRO A CA 1
ATOM 563 C C . PRO A 1 78 ? 20.486 6.138 -30.305 1.00 98.44 78 PRO A C 1
ATOM 565 O O . PRO A 1 78 ? 19.398 6.214 -30.864 1.00 98.44 78 PRO A O 1
ATOM 568 N N . GLU A 1 79 ? 21.364 5.174 -30.591 1.00 98.50 79 GLU A N 1
ATOM 569 C CA . GLU A 1 79 ? 21.103 4.142 -31.597 1.00 98.50 79 GLU A CA 1
ATOM 570 C C . GLU A 1 79 ? 19.989 3.173 -31.166 1.00 98.50 79 GLU A C 1
ATOM 572 O O . GLU A 1 79 ? 19.128 2.829 -31.972 1.00 98.50 79 GLU A O 1
ATOM 577 N N . HIS A 1 80 ? 19.934 2.798 -29.883 1.00 98.62 80 HIS A N 1
ATOM 578 C CA . HIS A 1 80 ? 18.810 2.024 -29.343 1.00 98.62 80 HIS A CA 1
ATOM 579 C C . HIS A 1 80 ? 17.490 2.774 -29.505 1.00 98.62 80 HIS A C 1
ATOM 581 O O . HIS A 1 80 ? 16.502 2.207 -29.966 1.00 98.62 80 HIS A O 1
ATOM 587 N N . LEU A 1 81 ? 17.479 4.059 -29.144 1.00 98.31 81 LEU A N 1
ATOM 588 C CA . LEU A 1 81 ? 16.275 4.879 -29.224 1.00 98.31 81 LEU A CA 1
ATOM 589 C C . LEU A 1 81 ? 15.851 5.133 -30.672 1.00 98.31 81 LEU A C 1
ATOM 591 O O . LEU A 1 81 ? 14.658 5.105 -30.948 1.00 98.31 81 LEU A O 1
ATOM 595 N N . ARG A 1 82 ? 16.794 5.303 -31.607 1.00 98.38 82 ARG A N 1
ATOM 596 C CA . ARG A 1 82 ? 16.493 5.409 -33.042 1.00 98.38 82 ARG A CA 1
ATOM 597 C C . ARG A 1 82 ? 15.751 4.167 -33.537 1.00 98.38 82 ARG A C 1
ATOM 599 O O . ARG A 1 82 ? 14.674 4.296 -34.114 1.00 98.38 82 ARG A O 1
ATOM 606 N N . ARG A 1 83 ? 16.289 2.973 -33.257 1.00 98.38 83 ARG A N 1
ATOM 607 C CA . ARG A 1 83 ? 15.660 1.694 -33.633 1.00 98.38 83 ARG A CA 1
ATOM 608 C C . ARG A 1 83 ? 14.311 1.486 -32.957 1.00 98.38 83 ARG A C 1
ATOM 610 O O . ARG A 1 83 ? 13.376 1.021 -33.604 1.00 98.38 83 ARG A O 1
ATOM 617 N N . LEU A 1 84 ? 14.192 1.866 -31.686 1.00 97.81 84 LEU A N 1
ATOM 618 C CA . LEU A 1 84 ? 12.930 1.810 -30.958 1.00 97.81 84 LEU A CA 1
ATOM 619 C C . LEU A 1 84 ? 11.879 2.722 -31.602 1.00 97.81 84 LEU A C 1
ATOM 621 O O . LEU A 1 84 ? 10.796 2.251 -31.919 1.00 97.81 84 LEU A O 1
ATOM 625 N N . VAL A 1 85 ? 12.198 3.997 -31.849 1.00 97.75 85 VAL A N 1
ATOM 626 C CA . VAL A 1 85 ? 11.271 4.955 -32.475 1.00 97.75 85 VAL A CA 1
ATOM 627 C C . VAL A 1 85 ? 10.809 4.453 -33.839 1.00 97.75 85 VAL A C 1
ATOM 629 O O . VAL A 1 85 ? 9.607 4.435 -34.079 1.00 97.75 85 VAL A O 1
ATOM 632 N N . GLU A 1 86 ? 11.732 3.990 -34.688 1.00 97.12 86 GLU A N 1
ATOM 633 C CA . GLU A 1 86 ? 11.409 3.391 -35.993 1.00 97.12 86 GLU A CA 1
ATOM 634 C C . GLU A 1 86 ? 10.438 2.216 -35.861 1.00 97.12 86 GLU A C 1
ATOM 636 O O . GLU A 1 86 ? 9.491 2.113 -36.635 1.00 97.12 86 GLU A O 1
ATOM 641 N N . ARG A 1 87 ? 10.632 1.345 -34.863 1.00 96.50 87 ARG A N 1
ATOM 642 C CA . ARG A 1 87 ? 9.752 0.192 -34.657 1.00 96.50 87 ARG A CA 1
ATOM 643 C C . ARG A 1 87 ? 8.365 0.574 -34.133 1.00 96.50 87 ARG A C 1
ATOM 645 O O . ARG A 1 87 ? 7.403 -0.132 -34.418 1.00 96.50 87 ARG A O 1
ATOM 652 N N . MET A 1 88 ? 8.254 1.658 -33.366 1.00 96.44 88 MET A N 1
ATOM 653 C CA . MET A 1 88 ? 7.006 2.048 -32.702 1.00 96.44 88 MET A CA 1
ATOM 654 C C . MET A 1 88 ? 6.067 2.907 -33.562 1.00 96.44 88 MET A C 1
ATOM 656 O O . MET A 1 88 ? 4.909 3.043 -33.178 1.00 96.44 88 MET A O 1
ATOM 660 N N . GLN A 1 89 ? 6.522 3.497 -34.681 1.00 93.44 89 GLN A N 1
ATOM 661 C CA . GLN A 1 89 ? 5.771 4.549 -35.401 1.00 93.44 89 GLN A CA 1
ATOM 662 C C . GLN A 1 89 ? 4.329 4.164 -35.759 1.00 93.44 89 GLN A C 1
ATOM 664 O O . GLN A 1 89 ? 3.429 4.989 -35.616 1.00 93.44 89 GLN A O 1
ATOM 669 N N . ASP A 1 90 ? 4.111 2.913 -36.164 1.00 91.44 90 ASP A N 1
ATOM 670 C CA . ASP A 1 90 ? 2.806 2.418 -36.617 1.00 91.44 90 ASP A CA 1
ATOM 671 C C . ASP A 1 90 ? 2.116 1.510 -35.585 1.00 91.44 90 ASP A C 1
ATOM 673 O O . ASP A 1 90 ? 1.135 0.824 -35.888 1.00 91.44 90 ASP A O 1
ATOM 677 N N . LEU A 1 91 ? 2.623 1.470 -34.348 1.00 95.62 91 LEU A N 1
ATOM 678 C CA . LEU A 1 91 ? 2.061 0.637 -33.292 1.00 95.62 91 LEU A CA 1
ATOM 679 C C . LEU A 1 91 ? 1.022 1.395 -32.475 1.00 95.62 91 LEU A C 1
ATOM 681 O O . LEU A 1 91 ? 1.264 2.468 -31.932 1.00 95.62 91 LEU A O 1
ATOM 685 N N . THR A 1 92 ? -0.138 0.766 -32.319 1.00 95.56 92 THR A N 1
ATOM 686 C CA . THR A 1 92 ? -1.136 1.170 -31.330 1.00 95.56 92 THR A CA 1
ATOM 687 C C . THR A 1 92 ? -1.043 0.228 -30.129 1.00 95.56 92 THR A C 1
ATOM 689 O O . THR A 1 92 ? -1.120 -0.988 -30.331 1.00 95.56 92 THR A O 1
ATOM 692 N N . PRO A 1 93 ? -0.900 0.743 -28.892 1.00 96.62 93 PRO A N 1
ATOM 693 C CA . PRO A 1 93 ? -0.917 -0.090 -27.696 1.00 96.62 93 PRO A CA 1
ATOM 694 C C . PRO A 1 93 ? -2.183 -0.938 -27.607 1.00 96.62 93 PRO A C 1
ATOM 696 O O . PRO A 1 93 ? -3.289 -0.456 -27.870 1.00 96.62 93 PRO A O 1
ATOM 699 N N . ALA A 1 94 ? -2.033 -2.199 -27.207 1.00 96.19 94 ALA A N 1
ATOM 700 C CA . ALA A 1 94 ? -3.177 -3.076 -27.026 1.00 96.19 94 ALA A CA 1
ATOM 701 C C . ALA A 1 94 ? -4.147 -2.545 -25.966 1.00 96.19 94 ALA A C 1
ATOM 703 O O . ALA A 1 94 ? -3.761 -2.012 -24.920 1.00 96.19 94 ALA A O 1
ATOM 704 N N . ARG A 1 95 ? -5.443 -2.731 -26.227 1.00 96.19 95 ARG A N 1
ATOM 705 C CA . ARG A 1 95 ? -6.489 -2.403 -25.261 1.00 96.19 95 ARG A CA 1
ATOM 706 C C . ARG A 1 95 ? -6.392 -3.344 -24.061 1.00 96.19 95 ARG A C 1
ATOM 708 O O . ARG A 1 95 ? -6.336 -4.559 -24.226 1.00 96.19 95 ARG A O 1
ATOM 715 N N . ARG A 1 96 ? -6.460 -2.778 -22.856 1.00 95.75 96 ARG A N 1
ATOM 716 C CA . ARG A 1 96 ? -6.474 -3.523 -21.589 1.00 95.75 96 ARG A CA 1
ATOM 717 C C . ARG A 1 96 ? -7.846 -3.475 -20.921 1.00 95.75 96 ARG A C 1
ATOM 719 O O . ARG A 1 96 ? -8.563 -2.487 -21.064 1.00 95.75 96 ARG A O 1
ATOM 726 N N . ASP A 1 97 ? -8.164 -4.523 -20.163 1.00 96.19 97 ASP A N 1
ATOM 727 C CA . ASP A 1 97 ? -9.321 -4.616 -19.258 1.00 96.19 97 ASP A CA 1
ATOM 728 C C . ASP A 1 97 ? -8.829 -4.989 -17.843 1.00 96.19 97 ASP A C 1
ATOM 730 O O . ASP A 1 97 ? -8.898 -6.156 -17.450 1.00 96.19 97 ASP A O 1
ATOM 734 N N . PRO A 1 98 ? -8.210 -4.047 -17.104 1.00 96.25 98 PRO A N 1
ATOM 735 C CA . PRO A 1 98 ? -7.624 -4.344 -15.803 1.00 96.25 98 PRO A CA 1
ATOM 736 C C . PRO A 1 98 ? -8.704 -4.634 -14.753 1.00 96.25 98 PRO A C 1
ATOM 738 O O . PRO A 1 98 ? -9.640 -3.855 -14.562 1.00 96.25 98 PRO A O 1
ATOM 741 N N . ARG A 1 99 ? -8.525 -5.728 -14.011 1.00 93.31 99 ARG A N 1
ATOM 742 C CA . ARG A 1 99 ? -9.402 -6.185 -12.925 1.00 93.31 99 ARG A CA 1
ATOM 743 C C . ARG A 1 99 ? -8.595 -6.268 -11.627 1.00 93.31 99 ARG A C 1
ATOM 745 O O . ARG A 1 99 ? -8.133 -7.349 -11.265 1.00 93.31 99 ARG A O 1
ATOM 752 N N . PRO A 1 100 ? -8.350 -5.134 -10.944 1.00 90.81 100 PRO A N 1
ATOM 753 C CA . PRO A 1 100 ? -7.690 -5.162 -9.646 1.00 90.81 100 PRO A CA 1
ATOM 754 C C . PRO A 1 100 ? -8.551 -5.931 -8.646 1.00 90.81 100 PRO A C 1
ATOM 756 O O . PRO A 1 100 ? -9.765 -5.730 -8.571 1.00 90.81 100 PRO A O 1
ATOM 759 N N . GLU A 1 101 ? -7.904 -6.809 -7.894 1.00 92.19 101 GLU A N 1
ATOM 760 C CA . GLU A 1 101 ? -8.551 -7.587 -6.851 1.00 92.19 101 GLU A CA 1
ATOM 761 C C . GLU A 1 101 ? -8.772 -6.709 -5.608 1.00 92.19 101 GLU A C 1
ATOM 763 O O . GLU A 1 101 ? -7.868 -5.966 -5.216 1.00 92.19 101 GLU A O 1
ATOM 768 N N . PRO A 1 102 ? -9.963 -6.729 -4.987 1.00 94.56 102 PRO A N 1
ATOM 769 C CA . PRO A 1 102 ? -10.171 -6.053 -3.716 1.00 94.56 102 PRO A CA 1
ATOM 770 C C . PRO A 1 102 ? -9.311 -6.687 -2.618 1.00 94.56 102 PRO A C 1
ATOM 772 O O . PRO A 1 102 ? -9.449 -7.874 -2.325 1.00 94.56 102 PRO A O 1
ATOM 775 N N . GLY A 1 103 ? -8.475 -5.880 -1.975 1.00 96.56 103 GLY A N 1
ATOM 776 C CA . GLY A 1 103 ? -7.628 -6.321 -0.876 1.00 96.56 103 GLY A CA 1
ATOM 777 C C . GLY A 1 103 ? -6.904 -5.171 -0.190 1.00 96.56 103 GLY A C 1
ATOM 778 O O . GLY A 1 103 ? -7.036 -4.004 -0.588 1.00 96.56 103 GLY A O 1
ATOM 779 N N . ALA A 1 104 ? -6.139 -5.536 0.832 1.00 97.75 104 ALA A N 1
ATOM 780 C CA . ALA A 1 104 ? -5.194 -4.682 1.537 1.00 97.75 104 ALA A CA 1
ATOM 781 C C . ALA A 1 104 ? -3.761 -5.048 1.129 1.00 97.75 104 ALA A C 1
ATOM 783 O O . ALA A 1 104 ? -3.510 -6.138 0.615 1.00 97.75 104 ALA A O 1
ATOM 784 N N . ALA A 1 105 ? -2.808 -4.148 1.337 1.00 97.38 105 ALA A N 1
ATOM 785 C CA . ALA A 1 105 ? -1.413 -4.403 0.998 1.00 97.38 105 ALA A CA 1
ATOM 786 C C . ALA A 1 105 ? -0.464 -3.763 2.011 1.00 97.38 105 ALA A C 1
ATOM 788 O O . ALA A 1 105 ? -0.722 -2.664 2.493 1.00 97.38 105 ALA A O 1
ATOM 789 N N . SER A 1 106 ? 0.642 -4.441 2.292 1.00 97.25 106 SER A N 1
ATOM 790 C CA . SER A 1 106 ? 1.837 -3.847 2.892 1.00 97.25 106 SER A CA 1
ATOM 791 C C . SER A 1 106 ? 2.855 -3.537 1.788 1.00 97.25 106 SER A C 1
ATOM 793 O O . SER A 1 106 ? 2.583 -3.726 0.600 1.00 97.25 106 SER A O 1
ATOM 795 N N . LEU A 1 107 ? 4.069 -3.135 2.168 1.00 95.56 107 LEU A N 1
ATOM 796 C CA . LEU A 1 107 ? 5.206 -3.079 1.242 1.00 95.56 107 LEU A CA 1
ATOM 797 C C . LEU A 1 107 ? 5.618 -4.455 0.689 1.00 95.56 107 LEU A C 1
ATOM 799 O O . LEU A 1 107 ? 6.302 -4.522 -0.330 1.00 95.56 107 LEU A O 1
ATOM 803 N N . TYR A 1 108 ? 5.233 -5.542 1.360 1.00 95.25 108 TYR A N 1
ATOM 804 C CA . TYR A 1 108 ? 5.762 -6.883 1.106 1.00 95.25 108 TYR A CA 1
ATOM 805 C C . TYR A 1 108 ? 4.741 -7.829 0.486 1.00 95.25 108 TYR A C 1
ATOM 807 O O . TYR A 1 108 ? 5.125 -8.758 -0.223 1.00 95.25 108 TYR A O 1
ATOM 815 N N . THR A 1 109 ? 3.453 -7.634 0.769 1.00 94.38 109 THR A N 1
ATOM 816 C CA . THR A 1 109 ? 2.413 -8.560 0.321 1.00 94.38 109 THR A CA 1
ATOM 817 C C . THR A 1 109 ? 1.079 -7.870 0.075 1.00 94.38 109 THR A C 1
ATOM 819 O O . THR A 1 109 ? 0.738 -6.880 0.724 1.00 94.38 109 THR A O 1
ATOM 822 N N . HIS A 1 110 ? 0.304 -8.439 -0.845 1.00 95.44 110 HIS A N 1
ATOM 823 C CA . HIS A 1 110 ? -1.104 -8.127 -1.058 1.00 95.44 110 HIS A CA 1
ATOM 824 C C . HIS A 1 110 ? -1.961 -9.245 -0.457 1.00 95.44 110 HIS A C 1
ATOM 826 O O . HIS A 1 110 ? -1.695 -10.425 -0.684 1.00 95.44 110 HIS A O 1
ATOM 832 N N . VAL A 1 111 ? -3.004 -8.867 0.278 1.00 96.31 111 VAL A N 1
ATOM 833 C CA . VAL A 1 111 ? -3.960 -9.777 0.911 1.00 96.31 111 VAL A CA 1
ATOM 834 C C . VAL A 1 111 ? -5.355 -9.503 0.339 1.00 96.31 111 VAL A C 1
ATOM 836 O O . VAL A 1 111 ? -5.962 -8.480 0.676 1.00 96.31 111 VAL A O 1
ATOM 839 N N . PRO A 1 112 ? -5.889 -10.400 -0.508 1.00 95.69 112 PRO A N 1
ATOM 840 C CA . PRO A 1 112 ? -7.243 -10.280 -1.044 1.00 95.69 112 PRO A CA 1
ATOM 841 C C . PRO A 1 112 ? -8.291 -10.346 0.067 1.00 95.69 112 PRO A C 1
ATOM 843 O O . PRO A 1 112 ? -8.194 -11.184 0.959 1.00 95.69 112 PRO A O 1
ATOM 846 N N . PHE A 1 113 ? -9.347 -9.534 0.006 1.00 95.00 113 PHE A N 1
ATOM 847 C CA . PHE A 1 113 ? -10.437 -9.622 0.989 1.00 95.00 113 PHE A CA 1
ATOM 848 C C . PHE A 1 113 ? -11.220 -10.928 0.882 1.00 95.00 113 PHE A C 1
ATOM 850 O O . PHE A 1 113 ? -11.682 -11.473 1.883 1.00 95.00 113 PHE A O 1
ATOM 857 N N . ARG A 1 114 ? -11.344 -11.461 -0.335 1.00 93.12 114 ARG A N 1
ATOM 858 C CA . ARG A 1 114 ? -11.971 -12.757 -0.564 1.00 93.12 114 ARG A CA 1
ATOM 859 C C . ARG A 1 114 ? -10.958 -13.866 -0.288 1.00 93.12 114 ARG A C 1
ATOM 861 O O . ARG A 1 114 ? -9.954 -13.964 -0.979 1.00 93.12 114 ARG A O 1
ATOM 868 N N . GLN A 1 115 ? -11.254 -14.700 0.700 1.00 89.88 115 GLN A N 1
ATOM 869 C CA . GLN A 1 115 ? -10.475 -15.893 1.021 1.00 89.88 115 GLN A CA 1
ATOM 870 C C . GLN A 1 115 ? -11.203 -17.122 0.468 1.00 89.88 115 GLN A C 1
ATOM 872 O O . GLN A 1 115 ? -12.375 -17.342 0.776 1.00 89.88 115 GLN A O 1
ATOM 877 N N . ASP A 1 116 ? -10.533 -17.916 -0.366 1.00 85.62 116 ASP A N 1
ATOM 878 C CA . ASP A 1 116 ? -11.106 -19.158 -0.882 1.00 85.62 116 ASP A CA 1
ATOM 879 C C . ASP A 1 116 ? -10.922 -20.273 0.151 1.00 85.62 116 ASP A C 1
ATOM 881 O O . ASP A 1 116 ? -9.808 -20.570 0.575 1.00 85.62 116 ASP A O 1
ATOM 885 N N . THR A 1 117 ? -12.020 -20.916 0.560 1.00 81.12 117 THR A N 1
ATOM 886 C CA . THR A 1 117 ? -12.038 -22.041 1.526 1.00 81.12 117 THR A CA 1
ATOM 887 C C . THR A 1 117 ? -11.478 -21.739 2.927 1.00 81.12 117 THR A C 1
ATOM 889 O O . THR A 1 117 ? -11.280 -22.657 3.719 1.00 81.12 117 THR A O 1
ATOM 892 N N . ALA A 1 118 ? -11.282 -20.464 3.262 1.00 87.19 118 ALA A N 1
ATOM 893 C CA . ALA A 1 118 ? -10.773 -19.999 4.549 1.00 87.19 118 ALA A CA 1
ATOM 894 C C . ALA A 1 118 ? -11.478 -18.703 4.989 1.00 87.19 118 ALA A C 1
ATOM 896 O O . ALA A 1 118 ? -12.336 -18.172 4.283 1.00 87.19 118 ALA A O 1
ATOM 897 N N . TYR A 1 119 ? -11.117 -18.196 6.168 1.00 91.88 119 TYR A N 1
ATOM 898 C CA . TYR A 1 119 ? -11.541 -16.890 6.670 1.00 91.88 119 TYR A CA 1
ATOM 899 C C . TYR A 1 119 ? -10.356 -15.924 6.717 1.00 91.88 119 TYR A C 1
ATOM 901 O O . TYR A 1 119 ? -9.195 -16.327 6.755 1.00 91.88 119 TYR A O 1
ATOM 909 N N . MET A 1 120 ? -10.649 -14.626 6.730 1.00 94.62 120 MET A N 1
ATOM 910 C CA . MET A 1 120 ? -9.634 -13.602 6.932 1.00 94.62 120 MET A CA 1
ATOM 911 C C . MET A 1 120 ? -9.371 -13.419 8.431 1.00 94.62 120 MET A C 1
ATOM 913 O O . MET A 1 120 ? -10.248 -12.953 9.150 1.00 94.62 120 MET A O 1
ATOM 917 N N . ALA A 1 121 ? -8.178 -13.788 8.903 1.00 96.44 121 ALA A N 1
ATOM 918 C CA . ALA A 1 121 ? -7.748 -13.551 10.275 1.00 96.44 121 ALA A CA 1
ATOM 919 C C . ALA A 1 121 ? -7.098 -12.164 10.413 1.00 96.44 121 ALA A C 1
ATOM 921 O O . ALA A 1 121 ? -6.127 -11.861 9.715 1.00 96.44 121 ALA A O 1
ATOM 922 N N . ILE A 1 122 ? -7.608 -11.345 11.332 1.00 97.88 122 ILE A N 1
ATOM 923 C CA . ILE A 1 122 ? -7.008 -10.065 11.727 1.00 97.88 122 ILE A CA 1
ATOM 924 C C . ILE A 1 122 ? -6.471 -10.243 13.147 1.00 97.88 122 ILE A C 1
ATOM 926 O O . ILE A 1 122 ? -7.224 -10.607 14.047 1.00 97.88 122 ILE A O 1
ATOM 930 N N . GLY A 1 123 ? -5.167 -10.053 13.339 1.00 97.69 123 GLY A N 1
ATOM 931 C CA . GLY A 1 123 ? -4.543 -10.151 14.655 1.00 97.69 123 GLY A CA 1
ATOM 932 C C . GLY A 1 123 ? -4.905 -8.950 15.528 1.00 97.69 123 GLY A C 1
ATOM 933 O O . GLY A 1 123 ? -4.512 -7.835 15.207 1.00 97.69 123 GLY A O 1
ATOM 934 N N . GLU A 1 124 ? -5.615 -9.183 16.632 1.00 97.25 124 GLU A N 1
ATOM 935 C CA . GLU A 1 124 ? -6.167 -8.148 17.525 1.00 97.25 124 GLU A CA 1
ATOM 936 C C . GLU A 1 124 ? -5.244 -7.726 18.686 1.00 97.25 124 GLU A C 1
ATOM 938 O O . GLU A 1 124 ? -5.548 -6.804 19.438 1.00 97.25 124 GLU A O 1
ATOM 943 N N . ARG A 1 125 ? -4.121 -8.421 18.916 1.00 97.50 125 ARG A N 1
ATOM 944 C CA . ARG A 1 125 ? -3.335 -8.259 20.158 1.00 97.50 125 ARG A CA 1
ATOM 945 C C . ARG A 1 125 ? -2.510 -6.974 20.202 1.00 97.50 125 ARG A C 1
ATOM 947 O O . ARG A 1 125 ? -1.986 -6.647 21.268 1.00 97.50 125 ARG A O 1
ATOM 954 N N . THR A 1 126 ? -2.380 -6.266 19.086 1.00 97.88 126 THR A N 1
ATOM 955 C CA . THR A 1 126 ? -1.679 -4.978 18.937 1.00 97.88 126 THR A CA 1
ATOM 956 C C . THR A 1 126 ? -2.636 -3.799 19.157 1.00 97.88 126 THR A C 1
ATOM 958 O O . THR A 1 126 ? -2.664 -2.831 18.405 1.00 97.88 126 THR A O 1
ATOM 961 N N . ASN A 1 127 ? -3.435 -3.909 20.221 1.00 97.69 127 ASN A N 1
ATOM 962 C CA . ASN A 1 127 ? -4.521 -2.998 20.552 1.00 97.69 127 ASN A CA 1
ATOM 963 C C . ASN A 1 127 ? -4.435 -2.588 22.032 1.00 97.69 127 ASN A C 1
ATOM 965 O O . ASN A 1 127 ? -4.486 -3.441 22.925 1.00 97.69 127 ASN A O 1
ATOM 969 N N . ALA A 1 128 ? -4.296 -1.291 22.315 1.00 96.62 128 ALA A N 1
ATOM 970 C CA . ALA A 1 128 ? -4.140 -0.772 23.677 1.00 96.62 128 ALA A CA 1
ATOM 971 C C . ALA A 1 128 ? -5.380 -1.008 24.565 1.00 96.62 128 ALA A C 1
ATOM 973 O O . ALA A 1 128 ? -5.254 -1.186 25.785 1.00 96.62 128 ALA A O 1
ATOM 974 N N . ASN A 1 129 ? -6.571 -1.092 23.970 1.00 91.94 129 ASN A N 1
ATOM 975 C CA . ASN A 1 129 ? -7.819 -1.371 24.677 1.00 91.94 129 ASN A CA 1
ATOM 976 C C . ASN A 1 129 ? -8.015 -2.876 24.917 1.00 91.94 129 ASN A C 1
ATOM 978 O O . ASN A 1 129 ? -8.375 -3.282 26.025 1.00 91.94 129 ASN A O 1
ATOM 982 N N . GLY A 1 130 ? -7.705 -3.713 23.924 1.00 89.94 130 GLY A N 1
ATOM 983 C CA . GLY A 1 130 ? -7.910 -5.167 23.970 1.00 89.94 130 GLY A CA 1
ATOM 984 C C . GLY A 1 130 ? -6.787 -5.971 24.637 1.00 89.94 130 GLY A C 1
ATOM 985 O O . GLY A 1 130 ? -7.028 -7.053 25.171 1.00 89.94 130 GLY A O 1
ATOM 986 N N . SER A 1 131 ? -5.555 -5.454 24.665 1.00 96.62 131 SER A N 1
ATOM 987 C CA . SER A 1 131 ? -4.369 -6.212 25.077 1.00 96.62 131 SER A CA 1
ATOM 988 C C . SER A 1 131 ? -3.589 -5.511 26.184 1.00 96.62 131 SER A C 1
ATOM 990 O O . SER A 1 131 ? -2.867 -4.539 25.964 1.00 96.62 131 SER A O 1
ATOM 992 N N . LYS A 1 132 ? -3.676 -6.056 27.406 1.00 97.06 132 LYS A N 1
ATOM 993 C CA . LYS A 1 132 ? -2.939 -5.537 28.571 1.00 97.06 132 LYS A CA 1
ATOM 994 C C . LYS A 1 132 ? -1.427 -5.489 28.326 1.00 97.06 132 LYS A C 1
ATOM 996 O O . LYS A 1 132 ? -0.801 -4.486 28.644 1.00 97.06 132 LYS A O 1
ATOM 1001 N N . LYS A 1 133 ? -0.862 -6.550 27.740 1.00 97.81 133 LYS A N 1
ATOM 1002 C CA . LYS A 1 133 ? 0.579 -6.649 27.469 1.00 97.81 133 LYS A CA 1
ATOM 1003 C C . LYS A 1 133 ? 1.039 -5.583 26.470 1.00 97.81 133 LYS A C 1
ATOM 1005 O O . LYS A 1 133 ? 2.066 -4.954 26.702 1.00 97.81 133 LYS A O 1
ATOM 1010 N N . PHE A 1 134 ? 0.275 -5.373 25.394 1.00 98.31 134 PHE A N 1
ATOM 1011 C CA . PHE A 1 134 ? 0.584 -4.347 24.396 1.00 98.31 134 PHE A CA 1
ATOM 1012 C C . PHE A 1 134 ? 0.487 -2.954 25.004 1.00 98.31 134 PHE A C 1
ATOM 1014 O O . PHE A 1 134 ? 1.421 -2.169 24.896 1.00 98.31 134 PHE A O 1
ATOM 1021 N N . ARG A 1 135 ? -0.603 -2.686 25.729 1.00 97.38 135 ARG A N 1
ATOM 1022 C CA . ARG A 1 135 ? -0.814 -1.416 26.419 1.00 97.38 135 ARG A CA 1
ATOM 1023 C C . ARG A 1 135 ? 0.326 -1.075 27.375 1.00 97.38 135 ARG A C 1
ATOM 1025 O O . ARG A 1 135 ? 0.806 0.049 27.349 1.00 97.38 135 ARG A O 1
ATOM 1032 N N . GLU A 1 136 ? 0.755 -2.013 28.219 1.00 97.88 136 GLU A N 1
ATOM 1033 C CA . GLU A 1 136 ? 1.861 -1.787 29.162 1.00 97.88 136 GLU A CA 1
ATOM 1034 C C . GLU A 1 136 ? 3.176 -1.498 28.427 1.00 97.88 136 GLU A C 1
ATOM 1036 O O . GLU A 1 136 ? 3.861 -0.536 28.764 1.00 97.88 136 GLU A O 1
ATOM 1041 N N . ALA A 1 137 ? 3.495 -2.266 27.380 1.00 98.25 137 ALA A N 1
ATOM 1042 C CA . ALA A 1 137 ? 4.689 -2.028 26.571 1.00 98.25 137 ALA A CA 1
ATOM 1043 C C . ALA A 1 137 ? 4.658 -0.654 25.878 1.00 98.25 137 ALA A C 1
ATOM 1045 O O . ALA A 1 137 ? 5.634 0.088 25.952 1.00 98.25 137 ALA A O 1
ATOM 1046 N N . MET A 1 138 ? 3.526 -0.289 25.271 1.00 97.56 138 MET A N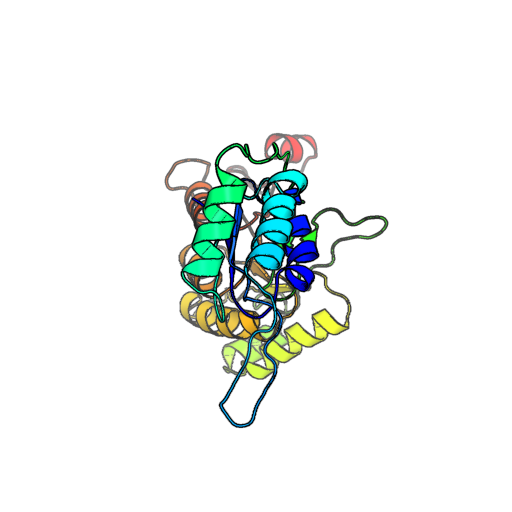 1
ATOM 1047 C CA . MET A 1 138 ? 3.304 1.006 24.623 1.00 97.56 138 MET A CA 1
ATOM 1048 C C . MET A 1 138 ? 3.426 2.161 25.628 1.00 97.56 138 MET A C 1
ATOM 1050 O O . MET A 1 138 ? 4.140 3.132 25.388 1.00 97.56 138 MET A O 1
ATOM 1054 N N . LEU A 1 139 ? 2.788 2.032 26.798 1.00 96.25 139 LEU A N 1
ATOM 1055 C CA . LEU A 1 139 ? 2.820 3.048 27.852 1.00 96.25 139 LEU A CA 1
ATOM 1056 C C . LEU A 1 139 ? 4.241 3.320 28.359 1.00 96.25 139 LEU A C 1
ATOM 1058 O O . LEU A 1 139 ? 4.595 4.474 28.603 1.00 96.25 139 LEU A O 1
ATOM 1062 N N . GLU A 1 140 ? 5.039 2.261 28.498 1.00 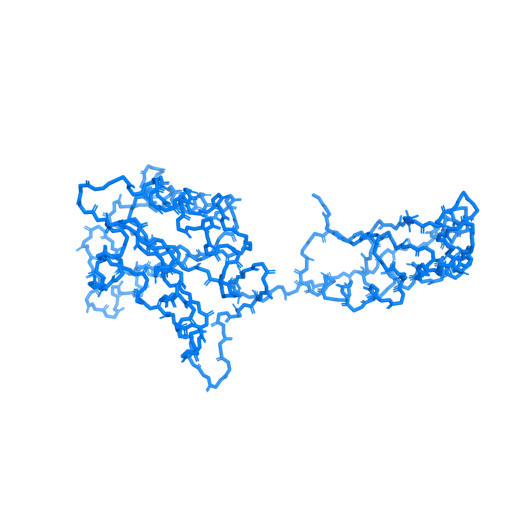97.50 140 GLU A N 1
ATOM 1063 C CA . GLU A 1 140 ? 6.427 2.294 28.966 1.00 97.50 140 GLU A CA 1
ATOM 1064 C C . GLU A 1 140 ? 7.440 2.641 27.857 1.00 97.50 140 GLU A C 1
ATOM 1066 O O . GLU A 1 140 ? 8.637 2.723 28.132 1.00 97.50 140 GLU A O 1
ATOM 1071 N N . GLY A 1 141 ? 6.993 2.836 26.610 1.00 96.88 141 GLY A N 1
ATOM 1072 C CA . GLY A 1 141 ? 7.866 3.117 25.465 1.00 96.88 141 GLY A CA 1
ATOM 1073 C C . GLY A 1 141 ? 8.713 1.920 25.014 1.00 96.88 141 GLY A C 1
ATOM 1074 O O . GLY A 1 141 ? 9.724 2.087 24.332 1.00 96.88 141 GLY A O 1
ATOM 1075 N N . ARG A 1 142 ? 8.322 0.695 25.386 1.00 98.31 142 ARG A N 1
ATOM 1076 C CA . ARG A 1 142 ? 8.949 -0.559 24.941 1.00 98.31 142 ARG A CA 1
ATOM 1077 C C . ARG A 1 142 ? 8.454 -0.937 23.544 1.00 98.31 142 ARG A C 1
ATOM 1079 O O . ARG A 1 142 ? 7.752 -1.929 23.347 1.00 98.31 142 ARG A O 1
ATOM 1086 N N . TRP A 1 143 ? 8.821 -0.128 22.554 1.00 97.81 143 TRP A N 1
ATOM 1087 C CA . TRP A 1 143 ? 8.357 -0.275 21.171 1.00 97.81 143 TRP A CA 1
ATOM 1088 C C . TRP A 1 143 ? 8.770 -1.594 20.520 1.00 97.81 143 TRP A C 1
ATOM 1090 O O . TRP A 1 143 ? 7.996 -2.173 19.761 1.00 97.81 143 TRP A O 1
ATOM 1100 N N . ASP A 1 144 ? 9.958 -2.103 20.843 1.00 97.75 144 ASP A N 1
ATOM 1101 C CA . ASP A 1 144 ? 10.433 -3.379 20.301 1.00 97.75 144 ASP A CA 1
ATOM 1102 C C . ASP A 1 144 ? 9.561 -4.551 20.775 1.00 97.75 144 ASP A C 1
ATOM 1104 O O . ASP A 1 144 ? 9.253 -5.445 19.988 1.00 97.75 144 ASP A O 1
ATOM 1108 N N . ASP A 1 145 ? 9.052 -4.500 22.010 1.00 98.31 145 ASP A N 1
ATOM 1109 C CA . ASP A 1 145 ? 8.112 -5.504 22.513 1.00 98.31 145 ASP A CA 1
ATOM 1110 C C . ASP A 1 145 ? 6.760 -5.423 21.788 1.00 98.31 145 ASP A C 1
ATOM 1112 O O . ASP A 1 145 ? 6.139 -6.452 21.516 1.00 98.31 145 ASP A O 1
ATOM 1116 N N . CYS A 1 146 ? 6.320 -4.216 21.418 1.00 98.38 146 CYS A N 1
ATOM 1117 C CA . CYS A 1 146 ? 5.121 -4.015 20.599 1.00 98.38 146 CYS A CA 1
ATOM 1118 C C . CYS A 1 146 ? 5.293 -4.628 19.197 1.00 98.38 146 CYS A C 1
ATOM 1120 O O . CYS A 1 146 ? 4.389 -5.298 18.693 1.00 98.38 146 CYS A O 1
ATOM 1122 N N . VAL A 1 147 ? 6.470 -4.452 18.585 1.00 98.06 147 VAL A N 1
ATOM 1123 C CA . VAL A 1 147 ? 6.813 -5.056 17.287 1.00 98.06 147 VAL A CA 1
ATOM 1124 C C . VAL A 1 147 ? 6.913 -6.580 17.385 1.00 98.06 147 VAL A C 1
ATOM 1126 O O . VAL A 1 147 ? 6.436 -7.281 16.492 1.00 98.06 147 VAL A O 1
ATOM 1129 N N . GLU A 1 148 ? 7.483 -7.130 18.457 1.00 98.00 148 GLU A N 1
ATOM 1130 C CA . GLU A 1 148 ? 7.520 -8.586 18.643 1.00 98.00 148 GLU A CA 1
ATOM 1131 C C . GLU A 1 148 ? 6.115 -9.181 18.784 1.00 98.00 148 GLU A C 1
ATOM 1133 O O . GLU A 1 148 ? 5.835 -10.222 18.193 1.00 98.00 148 GLU A O 1
ATOM 1138 N N . MET A 1 149 ? 5.186 -8.489 19.452 1.00 97.50 149 MET A N 1
ATOM 1139 C CA . MET A 1 149 ? 3.782 -8.916 19.496 1.00 97.50 149 MET A CA 1
ATOM 1140 C C . MET A 1 149 ? 3.120 -8.926 18.112 1.00 97.50 149 MET A C 1
ATOM 1142 O O . MET A 1 149 ? 2.325 -9.820 17.814 1.00 97.50 149 MET A O 1
ATOM 1146 N N . ALA A 1 150 ? 3.455 -7.969 17.244 1.00 97.12 150 ALA A N 1
ATOM 1147 C CA . ALA A 1 150 ? 3.028 -7.985 15.847 1.00 97.12 150 ALA A CA 1
ATOM 1148 C C . ALA A 1 150 ? 3.575 -9.227 15.124 1.00 97.12 150 ALA A C 1
ATOM 1150 O O . ALA A 1 150 ? 2.814 -9.981 14.519 1.00 97.12 150 ALA A O 1
ATOM 1151 N N . ARG A 1 151 ? 4.879 -9.501 15.257 1.00 97.12 151 ARG A N 1
ATOM 1152 C CA . ARG A 1 151 ? 5.550 -10.664 14.646 1.00 97.12 151 ARG A CA 1
ATOM 1153 C C . ARG A 1 151 ? 5.003 -11.999 15.138 1.00 97.12 151 ARG A C 1
ATOM 1155 O O . ARG A 1 151 ? 4.861 -12.919 14.335 1.00 97.12 151 ARG A O 1
ATOM 1162 N N . ASP A 1 152 ? 4.669 -12.110 16.420 1.00 97.38 152 ASP A N 1
ATOM 1163 C CA . ASP A 1 152 ? 4.025 -13.300 16.981 1.00 97.38 152 ASP A CA 1
ATOM 1164 C C . ASP A 1 152 ? 2.699 -13.599 16.278 1.00 97.38 152 ASP A C 1
ATOM 1166 O O . ASP A 1 152 ? 2.448 -14.737 15.897 1.00 97.38 152 ASP A O 1
ATOM 1170 N N . GLN A 1 153 ? 1.878 -12.578 16.023 1.00 97.50 153 GLN A N 1
ATOM 1171 C CA . GLN A 1 153 ? 0.611 -12.747 15.302 1.00 97.50 153 GLN A CA 1
ATOM 1172 C C . GLN A 1 153 ? 0.816 -13.167 13.842 1.00 97.50 153 GLN A C 1
ATOM 1174 O O . GLN A 1 153 ? 0.061 -13.995 13.335 1.00 97.50 153 GLN A O 1
ATOM 1179 N N . ILE A 1 154 ? 1.865 -12.666 13.180 1.00 96.00 154 ILE A N 1
ATOM 1180 C CA . ILE A 1 154 ? 2.250 -13.129 11.837 1.00 96.00 154 ILE A CA 1
ATOM 1181 C C . ILE A 1 154 ? 2.616 -14.621 11.882 1.00 96.00 154 ILE A C 1
ATOM 1183 O O . ILE A 1 154 ? 2.139 -15.400 11.059 1.00 96.00 154 ILE A O 1
ATOM 1187 N N . ARG A 1 155 ? 3.431 -15.040 12.864 1.00 96.69 155 ARG A N 1
ATOM 1188 C CA . ARG A 1 155 ? 3.834 -16.448 13.050 1.00 96.69 155 ARG A CA 1
ATOM 1189 C C . ARG A 1 155 ? 2.650 -17.368 13.359 1.00 96.69 155 ARG A C 1
ATOM 1191 O O . ARG A 1 155 ? 2.665 -18.526 12.955 1.00 96.69 155 ARG A O 1
ATOM 1198 N N . GLU A 1 156 ? 1.639 -16.854 14.050 1.00 96.25 156 GLU A N 1
ATOM 1199 C CA . GLU A 1 156 ? 0.397 -17.565 14.375 1.00 96.25 156 GLU A CA 1
ATOM 1200 C C . GLU A 1 156 ? -0.600 -17.628 13.201 1.00 96.25 156 GLU A C 1
ATOM 1202 O O . GLU A 1 156 ? -1.629 -18.292 13.314 1.00 96.25 156 GLU A O 1
ATOM 1207 N N . GLY A 1 157 ? -0.289 -16.997 12.062 1.00 95.00 157 GLY A N 1
ATOM 1208 C CA . GLY A 1 157 ? -1.082 -17.102 10.836 1.00 95.00 157 GLY A CA 1
ATOM 1209 C C . GLY A 1 157 ? -2.123 -15.999 10.646 1.00 95.00 157 GLY A C 1
ATOM 1210 O O . GLY A 1 157 ? -3.095 -16.206 9.921 1.00 95.00 157 GLY A O 1
ATOM 1211 N N . ALA A 1 158 ? -1.950 -14.830 11.271 1.00 96.75 158 ALA A N 1
ATOM 1212 C CA . ALA A 1 158 ? -2.745 -13.657 10.916 1.00 96.75 158 ALA A CA 1
ATOM 1213 C C . ALA A 1 158 ? -2.538 -13.281 9.436 1.00 96.75 158 ALA A C 1
ATOM 1215 O O . ALA A 1 158 ? -1.468 -13.496 8.866 1.00 96.75 158 ALA A O 1
ATOM 1216 N N . HIS A 1 159 ? -3.557 -12.685 8.816 1.00 97.19 159 HIS A N 1
ATOM 1217 C CA . HIS A 1 159 ? -3.475 -12.148 7.454 1.00 97.19 159 HIS A CA 1
ATOM 1218 C C . HIS A 1 159 ? -3.300 -10.626 7.445 1.00 97.19 159 HIS A C 1
ATOM 1220 O O . HIS A 1 159 ? -2.694 -10.080 6.530 1.00 97.19 159 HIS A O 1
ATOM 1226 N N . MET A 1 160 ? -3.803 -9.943 8.472 1.00 97.75 160 MET A N 1
ATOM 1227 C CA . MET A 1 160 ? -3.601 -8.514 8.724 1.00 97.75 160 MET A CA 1
ATOM 1228 C C . MET A 1 160 ? -3.435 -8.291 10.227 1.00 97.75 160 MET A C 1
ATOM 1230 O O . MET A 1 160 ? -3.753 -9.180 11.021 1.00 97.75 160 MET A O 1
ATOM 1234 N N . LEU A 1 161 ? -2.954 -7.118 10.625 1.00 98.19 161 LEU A N 1
ATOM 1235 C CA . LEU A 1 161 ? -2.774 -6.760 12.033 1.00 98.19 161 LEU A CA 1
ATOM 1236 C C . LEU A 1 161 ? -3.585 -5.517 12.373 1.00 98.19 161 LEU A C 1
ATOM 1238 O O . LEU A 1 161 ? -3.450 -4.508 11.690 1.00 98.19 161 LEU A O 1
ATOM 1242 N N . ASP A 1 162 ? -4.388 -5.597 13.425 1.00 98.38 162 ASP A N 1
ATOM 1243 C CA . ASP A 1 162 ? -5.056 -4.450 14.033 1.00 98.38 162 ASP A CA 1
ATOM 1244 C C . ASP A 1 162 ? -4.042 -3.617 14.817 1.00 98.38 162 ASP A C 1
ATOM 1246 O O . ASP A 1 162 ? -3.272 -4.171 15.599 1.00 98.38 162 ASP A O 1
ATOM 1250 N N . LEU A 1 163 ? -3.998 -2.309 14.596 1.00 98.56 163 LEU A N 1
ATOM 1251 C CA . LEU A 1 163 ? -3.149 -1.386 15.338 1.00 98.56 163 LEU A CA 1
ATOM 1252 C C . LEU A 1 163 ? -4.024 -0.304 15.960 1.00 98.56 163 LEU A C 1
ATOM 1254 O O . LEU A 1 163 ? -4.442 0.621 15.268 1.00 98.56 163 LEU A O 1
ATOM 1258 N N . CYS A 1 164 ? -4.238 -0.413 17.270 1.00 98.38 164 CYS A N 1
ATOM 1259 C CA . CYS A 1 164 ? -4.957 0.579 18.062 1.00 98.38 164 CYS A CA 1
ATOM 1260 C C . CYS A 1 164 ? -4.061 1.107 19.181 1.00 98.38 164 CYS A C 1
ATOM 1262 O O . CYS A 1 164 ? -3.621 0.341 20.047 1.00 98.38 164 CYS A O 1
ATOM 1264 N N . VAL A 1 165 ? -3.821 2.416 19.181 1.00 98.06 165 VAL A N 1
ATOM 1265 C CA . VAL A 1 165 ? -3.042 3.110 20.223 1.00 98.06 165 VAL A CA 1
ATOM 1266 C C . VAL A 1 165 ? -3.915 3.966 21.141 1.00 98.06 165 VAL A C 1
ATOM 1268 O O . VAL A 1 165 ? -3.410 4.510 22.120 1.00 98.06 165 VAL A O 1
ATOM 1271 N N . ASP A 1 166 ? -5.216 4.070 20.847 1.00 96.25 166 ASP A N 1
ATOM 1272 C CA . ASP A 1 166 ? -6.156 4.910 21.585 1.00 96.25 166 ASP A CA 1
ATOM 1273 C C . ASP A 1 166 ? -6.163 4.511 23.069 1.00 96.25 166 ASP A C 1
ATOM 1275 O O . ASP A 1 166 ? -6.613 3.425 23.447 1.00 96.25 166 ASP A O 1
ATOM 1279 N N . TYR A 1 167 ? -5.657 5.400 23.925 1.00 94.62 167 TYR A N 1
ATOM 1280 C CA . TYR A 1 167 ? -5.657 5.215 25.370 1.00 94.62 167 TYR A CA 1
ATOM 1281 C C . TYR A 1 167 ? -5.733 6.554 26.103 1.00 94.62 167 TYR A C 1
ATOM 1283 O O . TYR A 1 167 ? -5.029 7.512 25.785 1.00 94.62 167 TYR A O 1
ATOM 1291 N N . VAL A 1 168 ? -6.580 6.612 27.133 1.00 91.38 168 VAL A N 1
ATOM 1292 C CA . VAL A 1 168 ? -6.869 7.848 27.868 1.00 91.38 168 VAL A CA 1
ATOM 1293 C C . VAL A 1 168 ? -5.598 8.440 28.484 1.00 91.38 168 VAL A C 1
ATOM 1295 O O . VAL A 1 168 ? -4.874 7.769 29.221 1.00 91.38 168 VAL A O 1
ATOM 1298 N N . GLY A 1 169 ? -5.372 9.731 28.233 1.00 88.69 169 GLY A N 1
ATOM 1299 C CA . GLY A 1 169 ? -4.261 10.491 28.812 1.00 88.69 169 GLY A CA 1
ATOM 1300 C C . GLY A 1 169 ? -2.932 10.353 28.067 1.00 88.69 169 GLY A C 1
ATOM 1301 O O . GLY A 1 169 ? -1.915 10.813 28.587 1.00 88.69 169 GLY A O 1
ATOM 1302 N N . ARG A 1 170 ? -2.926 9.744 26.875 1.00 91.56 170 ARG A N 1
ATOM 1303 C CA . ARG A 1 170 ? -1.776 9.730 25.966 1.00 91.56 170 ARG A CA 1
ATOM 1304 C C . ARG A 1 170 ? -1.997 10.609 24.741 1.00 91.56 170 ARG A C 1
ATOM 1306 O O . ARG A 1 170 ? -3.123 10.962 24.408 1.00 91.56 170 ARG A O 1
ATOM 1313 N N . ASP A 1 171 ? -0.890 10.938 24.087 1.00 96.44 171 ASP A N 1
ATOM 1314 C CA . ASP A 1 171 ? -0.876 11.537 22.757 1.00 96.44 171 ASP A CA 1
ATOM 1315 C C . ASP A 1 171 ? -0.964 10.417 21.708 1.00 96.44 171 ASP A C 1
ATOM 1317 O O . ASP A 1 171 ? 0.044 9.809 21.340 1.00 96.44 171 ASP A O 1
ATOM 1321 N N . GLY A 1 172 ? -2.189 10.114 21.267 1.00 97.38 172 GLY A N 1
ATOM 1322 C CA . GLY A 1 172 ? -2.441 9.048 20.295 1.00 97.38 172 GLY A CA 1
ATOM 1323 C C . GLY A 1 172 ? -1.797 9.309 18.932 1.00 97.38 172 GLY A C 1
ATOM 1324 O O . GLY A 1 172 ? -1.404 8.364 18.253 1.00 97.38 172 GLY A O 1
ATOM 1325 N N . VAL A 1 173 ? -1.625 10.578 18.545 1.00 98.44 173 VAL A N 1
ATOM 1326 C CA . VAL A 1 173 ? -0.978 10.951 17.279 1.00 98.44 173 VAL A CA 1
ATOM 1327 C C . VAL A 1 173 ? 0.497 10.562 17.328 1.00 98.44 173 VAL A C 1
ATOM 1329 O O . VAL A 1 173 ? 0.979 9.887 16.419 1.00 98.44 173 VAL A O 1
ATOM 1332 N N . ALA A 1 174 ? 1.198 10.920 18.407 1.00 98.31 174 ALA A N 1
ATOM 1333 C CA . ALA A 1 174 ? 2.608 10.577 18.580 1.00 98.31 174 ALA A CA 1
ATOM 1334 C C . ALA A 1 174 ? 2.841 9.059 18.681 1.00 98.31 174 ALA A C 1
ATOM 1336 O O . ALA A 1 174 ? 3.768 8.534 18.063 1.00 98.31 174 ALA A O 1
ATOM 1337 N N . ASP A 1 175 ? 1.998 8.340 19.430 1.00 98.19 175 ASP A N 1
ATOM 1338 C CA . ASP A 1 175 ? 2.131 6.885 19.560 1.00 98.19 175 ASP A CA 1
ATOM 1339 C C . ASP A 1 175 ? 1.831 6.162 18.234 1.00 98.19 175 ASP A C 1
ATOM 1341 O O . ASP A 1 175 ? 2.519 5.193 17.892 1.00 98.19 175 ASP A O 1
ATOM 1345 N N . MET A 1 176 ? 0.833 6.627 17.470 1.00 98.50 176 MET A N 1
ATOM 1346 C CA . MET A 1 176 ? 0.512 6.050 16.163 1.00 98.50 176 MET A CA 1
ATOM 1347 C C . MET A 1 176 ? 1.619 6.320 15.148 1.00 98.50 176 MET A C 1
ATOM 1349 O O . MET A 1 176 ? 2.009 5.397 14.440 1.00 98.50 176 MET A O 1
ATOM 1353 N N . ASP A 1 177 ? 2.157 7.540 15.098 1.00 98.50 177 ASP A N 1
ATOM 1354 C CA . ASP A 1 177 ? 3.281 7.898 14.226 1.00 98.50 177 ASP A CA 1
ATOM 1355 C C . ASP A 1 177 ? 4.482 6.956 14.440 1.00 98.50 177 ASP A C 1
ATOM 1357 O O . ASP A 1 177 ? 5.020 6.377 13.488 1.00 98.50 177 ASP A O 1
ATOM 1361 N N . GLU A 1 178 ? 4.840 6.721 15.705 1.00 98.25 178 GLU A N 1
ATOM 1362 C CA . GLU A 1 178 ? 5.951 5.851 16.092 1.00 98.25 178 GLU A CA 1
ATOM 1363 C C . GLU A 1 178 ? 5.686 4.378 15.736 1.00 98.25 178 GLU A C 1
ATOM 1365 O O . GLU A 1 178 ? 6.510 3.719 15.087 1.00 98.25 178 GLU A O 1
ATOM 1370 N N . LEU A 1 179 ? 4.536 3.829 16.145 1.00 98.38 179 LEU A N 1
ATOM 1371 C CA . LEU A 1 179 ? 4.230 2.412 15.942 1.00 98.38 179 LEU A CA 1
ATOM 1372 C C . LEU A 1 179 ? 3.931 2.082 14.479 1.00 98.38 179 LEU A C 1
ATOM 1374 O O . LEU A 1 179 ? 4.438 1.073 13.981 1.00 98.38 179 LEU A O 1
ATOM 1378 N N . ALA A 1 180 ? 3.184 2.927 13.767 1.00 98.25 180 ALA A N 1
ATOM 1379 C CA . ALA A 1 180 ? 2.921 2.746 12.344 1.00 98.25 180 ALA A CA 1
ATOM 1380 C C . ALA A 1 180 ? 4.220 2.816 11.529 1.00 98.25 180 ALA A C 1
ATOM 1382 O O . ALA A 1 180 ? 4.441 1.967 10.663 1.00 98.25 180 ALA A O 1
ATOM 1383 N N . GLY A 1 181 ? 5.129 3.747 11.853 1.00 97.69 181 GLY A N 1
ATOM 1384 C CA . GLY A 1 181 ? 6.448 3.840 11.219 1.00 97.69 181 GLY A CA 1
ATOM 1385 C C . GLY A 1 181 ? 7.295 2.577 11.405 1.00 97.69 181 GLY A C 1
ATOM 1386 O O . GLY A 1 181 ? 7.912 2.083 10.456 1.00 97.69 181 GLY A O 1
ATOM 1387 N N . ARG A 1 182 ? 7.277 1.986 12.605 1.00 97.75 182 ARG A N 1
ATOM 1388 C CA . ARG A 1 182 ? 7.948 0.701 12.865 1.00 97.75 182 ARG A CA 1
ATOM 1389 C C . ARG A 1 182 ? 7.275 -0.450 12.127 1.00 97.75 182 ARG A C 1
ATOM 1391 O O . ARG A 1 182 ? 7.954 -1.258 11.492 1.00 97.75 182 ARG A O 1
ATOM 1398 N N . PHE A 1 183 ? 5.947 -0.526 12.177 1.00 97.44 183 PHE A N 1
ATOM 1399 C CA . PHE A 1 183 ? 5.178 -1.607 11.561 1.00 97.44 183 PHE A CA 1
ATOM 1400 C C . PHE A 1 183 ? 5.300 -1.591 10.037 1.00 97.44 183 PHE A C 1
ATOM 1402 O O . PHE A 1 183 ? 5.372 -2.664 9.442 1.00 97.44 183 PHE A O 1
ATOM 1409 N N . ALA A 1 184 ? 5.431 -0.413 9.418 1.00 96.00 184 ALA A N 1
ATOM 1410 C CA . ALA A 1 184 ? 5.614 -0.259 7.975 1.00 96.00 184 ALA A CA 1
ATOM 1411 C C . ALA A 1 184 ? 6.798 -1.068 7.415 1.00 96.00 184 ALA A C 1
ATOM 1413 O O . ALA A 1 184 ? 6.762 -1.483 6.259 1.00 96.00 184 ALA A O 1
ATOM 1414 N N . THR A 1 185 ? 7.833 -1.309 8.227 1.00 92.88 185 THR A N 1
ATOM 1415 C CA . THR A 1 185 ? 9.032 -2.067 7.823 1.00 92.88 185 THR A CA 1
ATOM 1416 C C . THR A 1 185 ? 9.189 -3.396 8.558 1.00 92.88 185 THR A C 1
ATOM 1418 O O . THR A 1 185 ? 9.819 -4.319 8.043 1.00 92.88 185 THR A O 1
ATOM 1421 N N . ALA A 1 186 ? 8.626 -3.524 9.761 1.00 92.62 186 ALA A N 1
ATOM 1422 C CA . ALA A 1 186 ? 8.754 -4.732 10.568 1.00 92.62 186 ALA A CA 1
ATOM 1423 C C . ALA A 1 186 ? 7.650 -5.769 10.311 1.00 92.62 186 ALA A C 1
ATOM 1425 O O . ALA A 1 186 ? 7.886 -6.957 10.550 1.00 92.62 186 ALA A O 1
ATOM 1426 N N . SER A 1 187 ? 6.470 -5.340 9.850 1.00 91.25 187 SER A N 1
ATOM 1427 C CA . SER A 1 187 ? 5.361 -6.222 9.487 1.00 91.25 187 SER A CA 1
ATOM 1428 C C . SER A 1 187 ? 5.400 -6.540 7.999 1.00 91.25 187 SER A C 1
ATOM 1430 O O . SER A 1 187 ? 5.405 -5.648 7.153 1.00 91.25 187 SER A O 1
ATOM 1432 N N . THR A 1 188 ? 5.346 -7.827 7.662 1.00 95.00 188 THR A N 1
ATOM 1433 C CA . THR A 1 188 ? 5.093 -8.253 6.282 1.00 95.00 188 THR A CA 1
ATOM 1434 C C . THR A 1 188 ? 3.614 -8.164 5.913 1.00 95.00 188 THR A C 1
ATOM 1436 O O . THR A 1 188 ? 3.296 -8.176 4.726 1.00 95.00 188 THR A O 1
ATOM 1439 N N . LEU A 1 189 ? 2.706 -8.044 6.888 1.00 97.56 189 LEU A N 1
ATOM 1440 C CA . LEU A 1 189 ? 1.257 -8.019 6.683 1.00 97.56 189 LEU A CA 1
ATOM 1441 C C . LEU A 1 189 ? 0.694 -6.590 6.610 1.00 97.56 189 LEU A C 1
ATOM 1443 O O . LEU A 1 189 ? 1.252 -5.692 7.248 1.00 97.56 189 LEU A O 1
ATOM 1447 N N . PRO A 1 190 ? -0.420 -6.372 5.882 1.00 97.94 190 PRO A N 1
ATOM 1448 C CA . PRO A 1 190 ? -1.149 -5.107 5.899 1.00 97.94 190 PRO A CA 1
ATOM 1449 C C . PRO A 1 190 ? -1.682 -4.765 7.294 1.00 97.94 190 PRO A C 1
ATOM 1451 O O . PRO A 1 190 ? -1.996 -5.656 8.089 1.00 97.94 190 PRO A O 1
ATOM 1454 N N . ILE A 1 191 ? -1.825 -3.466 7.560 1.00 98.50 191 ILE A N 1
ATOM 1455 C CA . ILE A 1 191 ? -2.306 -2.946 8.841 1.00 98.50 191 ILE A CA 1
ATOM 1456 C C . ILE A 1 191 ? -3.764 -2.500 8.724 1.00 98.50 191 ILE A C 1
ATOM 1458 O O . ILE A 1 191 ? -4.156 -1.807 7.778 1.00 98.50 191 ILE A O 1
ATOM 1462 N N . VAL A 1 192 ? -4.549 -2.909 9.713 1.00 98.56 192 VAL A N 1
ATOM 1463 C CA . VAL A 1 192 ? -5.865 -2.377 10.034 1.00 98.56 192 VAL A CA 1
ATOM 1464 C C . VAL A 1 192 ? -5.641 -1.287 11.085 1.00 98.56 192 VAL A C 1
ATOM 1466 O O . VAL A 1 192 ? -5.306 -1.587 12.223 1.00 98.56 192 VAL A O 1
ATOM 1469 N N . LEU A 1 193 ? -5.720 -0.021 10.681 1.00 98.38 193 LEU A N 1
ATOM 1470 C CA . LEU A 1 193 ? -5.574 1.126 11.576 1.00 98.38 193 LEU A CA 1
ATOM 1471 C C . LEU A 1 193 ? -6.868 1.316 12.358 1.00 98.38 193 LEU A C 1
ATOM 1473 O O . LEU A 1 193 ? -7.889 1.641 11.750 1.00 98.38 193 LEU A O 1
ATOM 1477 N N . ASP A 1 194 ? -6.811 1.129 13.672 1.00 98.12 194 ASP A N 1
ATOM 1478 C CA . ASP A 1 194 ? -7.968 1.206 14.558 1.00 98.12 194 ASP A CA 1
ATOM 1479 C C . ASP A 1 194 ? -7.902 2.440 15.457 1.00 98.12 194 ASP A C 1
ATOM 1481 O O . ASP A 1 194 ? -7.082 2.525 16.375 1.00 98.12 194 ASP A O 1
ATOM 1485 N N . SER A 1 195 ? -8.748 3.424 15.152 1.00 97.19 195 SER A N 1
ATOM 1486 C CA . SER A 1 195 ? -8.914 4.615 15.981 1.00 97.19 195 SER A CA 1
ATOM 1487 C C . SER A 1 195 ? -10.235 5.326 15.698 1.00 97.19 195 SER A C 1
ATOM 1489 O O . SER A 1 195 ? -10.780 5.325 14.585 1.00 97.19 195 SER A O 1
ATOM 1491 N N . THR A 1 196 ? -10.749 6.001 16.720 1.00 93.75 196 THR A N 1
ATOM 1492 C CA . THR A 1 196 ? -11.891 6.914 16.574 1.00 93.75 196 THR A CA 1
ATOM 1493 C C . THR A 1 196 ? -11.469 8.343 16.229 1.00 93.75 196 THR A C 1
ATOM 1495 O O . THR A 1 196 ? -12.289 9.108 15.721 1.00 93.75 196 THR A O 1
ATOM 1498 N N . GLU A 1 197 ? -10.194 8.692 16.395 1.00 96.12 197 GLU A N 1
ATOM 1499 C CA . GLU A 1 197 ? -9.684 10.044 16.181 1.00 96.12 197 GLU A CA 1
ATOM 1500 C C . GLU A 1 197 ? -9.095 10.218 14.772 1.00 96.12 197 GLU A C 1
ATOM 1502 O O . GLU A 1 197 ? -8.208 9.484 14.339 1.00 96.12 197 GLU A O 1
ATOM 1507 N N . VAL A 1 198 ? -9.582 11.224 14.037 1.00 97.06 198 VAL A N 1
ATOM 1508 C CA . VAL A 1 198 ? -9.193 11.469 12.632 1.00 97.06 198 VAL A CA 1
ATOM 1509 C C . VAL A 1 198 ? -7.692 11.750 12.495 1.00 97.06 198 VAL A C 1
ATOM 1511 O O . VAL A 1 198 ? -7.055 11.224 11.585 1.00 97.06 198 VAL A O 1
ATOM 1514 N N . GLU A 1 199 ? -7.124 12.526 13.417 1.00 98.06 199 GLU A N 1
ATOM 1515 C CA . GLU A 1 199 ? -5.700 12.890 13.408 1.00 98.06 199 GLU A CA 1
ATOM 1516 C C . GLU A 1 199 ? -4.794 11.671 13.650 1.00 98.06 199 GLU A C 1
ATOM 1518 O O . GLU A 1 199 ? -3.745 11.532 13.023 1.00 98.06 199 GLU A O 1
ATOM 1523 N N . VAL A 1 200 ? -5.225 10.738 14.507 1.00 98.44 200 VAL A N 1
ATOM 1524 C CA . VAL A 1 200 ? -4.503 9.484 14.778 1.00 98.44 200 VAL A CA 1
ATOM 1525 C C . VAL A 1 200 ? -4.505 8.596 13.534 1.00 98.44 200 VAL A C 1
ATOM 1527 O O . VAL A 1 200 ? -3.462 8.082 13.129 1.00 98.44 200 VAL A O 1
ATOM 1530 N N . ILE A 1 201 ? -5.658 8.466 12.868 1.00 98.50 201 ILE A N 1
ATOM 1531 C CA . ILE A 1 201 ? -5.769 7.739 11.595 1.00 98.50 201 ILE A CA 1
ATOM 1532 C C . ILE A 1 201 ? -4.821 8.330 10.545 1.00 98.50 201 ILE A C 1
ATOM 1534 O O . ILE A 1 201 ? -4.119 7.579 9.863 1.00 98.50 201 ILE A O 1
ATOM 1538 N N . GLN A 1 202 ? -4.798 9.658 10.409 1.00 98.56 202 GLN A N 1
ATOM 1539 C CA . GLN A 1 202 ? -3.940 10.339 9.444 1.00 98.56 202 GLN A CA 1
ATOM 1540 C C . GLN A 1 202 ? -2.456 10.070 9.723 1.00 98.56 202 GLN A C 1
ATOM 1542 O O . GLN A 1 202 ? -1.743 9.657 8.809 1.00 98.56 202 GLN A O 1
ATOM 1547 N N . ALA A 1 203 ? -2.010 10.199 10.977 1.00 98.56 203 ALA A N 1
ATOM 1548 C CA . ALA A 1 203 ? -0.629 9.904 11.363 1.00 98.56 203 ALA A CA 1
ATOM 1549 C C . ALA A 1 203 ? -0.210 8.472 10.985 1.00 98.56 203 ALA A C 1
ATOM 1551 O O . ALA A 1 203 ? 0.874 8.250 10.444 1.00 98.56 203 ALA A O 1
ATOM 1552 N N . GLY A 1 204 ? -1.097 7.491 11.185 1.00 98.38 204 GLY A N 1
ATOM 1553 C CA . GLY A 1 204 ? -0.855 6.114 10.751 1.00 98.38 204 GLY A CA 1
ATOM 1554 C C . GLY A 1 204 ? -0.749 5.976 9.227 1.00 98.38 204 GLY A C 1
ATOM 1555 O O . GLY A 1 204 ? 0.177 5.340 8.715 1.00 98.38 204 GLY A O 1
ATOM 1556 N N . LEU A 1 205 ? -1.676 6.585 8.483 1.00 98.31 205 LEU A N 1
ATOM 1557 C CA . LEU A 1 205 ? -1.707 6.537 7.016 1.00 98.31 205 LEU A CA 1
ATOM 1558 C C . LEU A 1 205 ? -0.490 7.201 6.360 1.00 98.31 205 LEU A C 1
ATOM 1560 O O . LEU A 1 205 ? -0.063 6.761 5.294 1.00 98.31 205 LEU A O 1
ATOM 1564 N N . GLU A 1 206 ? 0.077 8.236 6.978 1.00 98.06 206 GLU A N 1
ATOM 1565 C CA . GLU A 1 206 ? 1.278 8.922 6.488 1.00 98.06 206 GLU A CA 1
ATOM 1566 C C . GLU A 1 206 ? 2.556 8.078 6.643 1.00 98.06 206 GLU A C 1
ATOM 1568 O O . GLU A 1 206 ? 3.550 8.312 5.950 1.00 98.06 206 GLU A O 1
ATOM 1573 N N . ARG A 1 207 ? 2.534 7.064 7.517 1.00 97.81 207 ARG A N 1
ATOM 1574 C CA . ARG A 1 207 ? 3.680 6.183 7.788 1.00 97.81 207 ARG A CA 1
ATOM 1575 C C . ARG A 1 207 ? 3.615 4.837 7.088 1.00 97.81 207 ARG A C 1
ATOM 1577 O O . ARG A 1 207 ? 4.660 4.253 6.791 1.00 97.81 207 ARG A O 1
ATOM 1584 N N . LEU A 1 208 ? 2.417 4.321 6.839 1.00 97.25 208 LEU A N 1
ATOM 1585 C CA . LEU A 1 208 ? 2.241 2.981 6.295 1.00 97.25 208 LEU A CA 1
ATOM 1586 C C . LEU A 1 208 ? 2.415 2.944 4.777 1.00 97.25 208 LEU A C 1
ATOM 1588 O O . LEU A 1 208 ? 1.745 3.644 4.023 1.00 97.25 208 LEU A O 1
ATOM 1592 N N . GLY A 1 209 ? 3.283 2.045 4.318 1.00 92.81 209 GLY A N 1
ATOM 1593 C CA . GLY A 1 209 ? 3.397 1.710 2.905 1.00 92.81 209 GLY A CA 1
ATOM 1594 C C . GLY A 1 209 ? 2.350 0.683 2.470 1.00 92.81 209 GLY A C 1
ATOM 1595 O O . GLY A 1 209 ? 2.101 -0.299 3.170 1.00 92.81 209 GLY A O 1
ATOM 1596 N N . GLY A 1 210 ? 1.787 0.874 1.277 1.00 94.12 210 GLY A N 1
ATOM 1597 C CA . GLY A 1 210 ? 0.785 -0.023 0.701 1.00 94.12 210 GLY A CA 1
ATOM 1598 C C . GLY A 1 210 ? -0.640 0.504 0.869 1.00 94.12 210 GLY A C 1
ATOM 1599 O O . GLY A 1 210 ? -0.888 1.697 0.728 1.00 94.12 210 GLY A O 1
ATOM 1600 N N . ARG A 1 211 ? -1.590 -0.401 1.111 1.00 97.56 211 ARG A N 1
ATOM 1601 C CA . ARG A 1 211 ? -3.023 -0.119 1.241 1.00 97.56 211 ARG A CA 1
ATOM 1602 C C . ARG A 1 211 ? -3.531 -0.617 2.591 1.00 97.56 211 ARG A C 1
A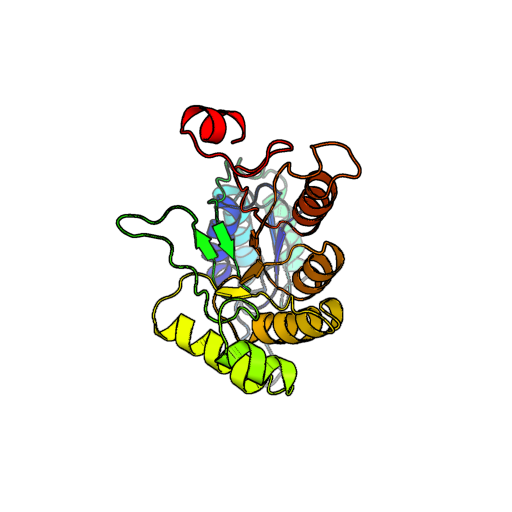TOM 1604 O O . ARG A 1 211 ? -3.851 -1.799 2.725 1.00 97.56 211 ARG A O 1
ATOM 1611 N N . ALA A 1 212 ? -3.613 0.293 3.557 1.00 98.25 212 ALA A N 1
ATOM 1612 C CA . ALA A 1 212 ? -4.170 0.029 4.881 1.00 98.25 212 ALA A CA 1
ATOM 1613 C C . ALA A 1 212 ? -5.702 -0.133 4.849 1.00 98.25 212 ALA A C 1
ATOM 1615 O O . ALA A 1 212 ? -6.371 0.229 3.871 1.00 98.25 212 ALA A O 1
ATOM 1616 N N . VAL A 1 213 ? -6.256 -0.657 5.940 1.00 98.69 213 VAL A N 1
ATOM 1617 C CA . VAL A 1 213 ? -7.701 -0.708 6.199 1.00 98.69 213 VAL A CA 1
ATOM 1618 C C . VAL A 1 213 ? -8.004 0.174 7.404 1.00 98.69 213 VAL A C 1
ATOM 1620 O O . VAL A 1 213 ? -7.336 0.046 8.419 1.00 98.69 213 VAL A O 1
ATOM 1623 N N . LEU A 1 214 ? -8.996 1.055 7.315 1.00 98.69 214 LEU A N 1
ATOM 1624 C CA . LEU A 1 214 ? -9.411 1.888 8.441 1.00 98.69 214 LEU A CA 1
ATOM 1625 C C . LEU A 1 214 ? -10.530 1.198 9.216 1.00 98.69 214 LEU A C 1
ATOM 1627 O O . LEU A 1 214 ? -11.591 0.903 8.657 1.00 98.69 214 LEU A O 1
ATOM 1631 N N . ASN A 1 215 ? -10.282 0.965 10.497 1.00 97.94 215 ASN A N 1
ATOM 1632 C CA . ASN A 1 215 ? -11.230 0.492 11.487 1.00 97.94 215 ASN A CA 1
ATOM 1633 C C . ASN A 1 215 ? -11.577 1.678 12.406 1.00 97.94 215 ASN A C 1
ATOM 1635 O O . ASN A 1 215 ? -10.774 2.150 13.189 1.00 97.94 215 ASN A O 1
ATOM 1639 N N . SER A 1 216 ? -12.732 2.307 12.276 1.00 96.00 216 SER A N 1
ATOM 1640 C CA . SER A 1 216 ? -13.811 2.042 11.323 1.00 96.00 216 SER A CA 1
ATOM 1641 C C . SER A 1 216 ? -14.473 3.337 10.864 1.00 96.00 216 SER A C 1
ATOM 1643 O O . SER A 1 216 ? -14.076 4.434 11.258 1.00 96.00 216 SER A O 1
ATOM 1645 N N . VAL A 1 217 ? -15.505 3.228 10.032 1.00 97.31 217 VAL A N 1
ATOM 1646 C CA . VAL A 1 217 ? -16.477 4.294 9.756 1.00 97.31 217 VAL A CA 1
ATOM 1647 C C . VAL A 1 217 ? -17.874 3.847 10.176 1.00 97.31 217 VAL A C 1
ATOM 1649 O O . VAL A 1 217 ? -18.172 2.654 10.181 1.00 97.31 217 VAL A O 1
ATOM 1652 N N . ASN A 1 218 ? -18.723 4.804 10.532 1.00 97.06 218 ASN A N 1
ATOM 1653 C CA . ASN A 1 218 ? -20.129 4.609 10.878 1.00 97.06 218 ASN A CA 1
ATOM 1654 C C . ASN A 1 218 ? -20.889 5.937 10.710 1.00 97.06 218 ASN A C 1
ATOM 1656 O O . ASN A 1 218 ? -20.254 6.947 10.404 1.00 97.06 218 ASN A O 1
ATOM 1660 N N . TYR A 1 219 ? -22.204 5.933 10.928 1.00 97.38 219 TYR A N 1
ATOM 1661 C CA . TYR A 1 219 ? -23.061 7.122 10.880 1.00 97.38 219 TYR A CA 1
ATOM 1662 C C . TYR A 1 219 ? -23.477 7.620 12.274 1.00 97.38 219 TYR A C 1
ATOM 1664 O O . TYR A 1 219 ? -24.500 8.279 12.396 1.00 97.38 219 TYR A O 1
ATOM 1672 N N . GLU A 1 220 ? -22.710 7.332 13.334 1.00 95.94 220 GLU A N 1
ATOM 1673 C CA . GLU A 1 220 ? -23.064 7.736 14.710 1.00 95.94 220 GLU A CA 1
ATOM 1674 C C . GLU A 1 220 ? -23.239 9.262 14.849 1.00 95.94 220 GLU A C 1
ATOM 1676 O O . GLU A 1 220 ? -24.167 9.728 15.503 1.00 95.94 220 GLU A O 1
ATOM 1681 N N . ASP A 1 221 ? -22.403 10.038 14.149 1.00 94.44 221 ASP A N 1
ATOM 1682 C CA . ASP A 1 221 ? -22.490 11.506 14.060 1.00 94.44 221 ASP A CA 1
ATOM 1683 C C . ASP A 1 221 ? -23.239 11.995 12.794 1.00 94.44 221 ASP A C 1
ATOM 1685 O O . ASP A 1 221 ? -23.092 13.151 12.377 1.00 94.44 221 ASP A O 1
ATOM 1689 N N . GLY A 1 222 ? -23.984 11.106 12.128 1.00 95.31 222 GLY A N 1
ATOM 1690 C CA . GLY A 1 222 ? -24.621 11.322 10.825 1.00 95.31 222 GLY A CA 1
ATOM 1691 C C . GLY A 1 222 ? -23.667 11.251 9.621 1.00 95.31 222 GLY A C 1
ATOM 1692 O O . GLY A 1 222 ? -22.496 10.880 9.736 1.00 95.31 222 GLY A O 1
ATOM 1693 N N . ASP A 1 223 ? -24.163 11.621 8.435 1.00 94.19 223 ASP A N 1
ATOM 1694 C CA . ASP A 1 223 ? -23.456 11.527 7.140 1.00 94.19 223 ASP A CA 1
ATOM 1695 C C . ASP A 1 223 ? -23.070 12.890 6.524 1.00 94.19 223 ASP A C 1
ATOM 1697 O O . ASP A 1 223 ? -22.534 12.971 5.414 1.00 94.19 223 ASP A O 1
ATOM 1701 N N . GLY A 1 224 ? -23.304 13.979 7.260 1.00 96.62 224 GLY A N 1
ATOM 1702 C CA . GLY A 1 224 ? -23.015 15.341 6.816 1.00 96.62 224 GLY A CA 1
ATOM 1703 C C . GLY A 1 224 ? -21.520 15.604 6.554 1.00 96.62 224 GLY A C 1
ATOM 1704 O O . GLY A 1 224 ? -20.657 14.834 6.974 1.00 96.62 224 GLY A O 1
ATOM 1705 N N . PRO A 1 225 ? -21.159 16.730 5.912 1.00 94.81 225 PRO A N 1
ATOM 1706 C CA . PRO A 1 225 ? -19.782 17.016 5.480 1.00 94.81 225 PRO A CA 1
ATOM 1707 C C . PRO A 1 225 ? -18.759 17.132 6.623 1.00 94.81 225 PRO A C 1
ATOM 1709 O O . PRO A 1 225 ? -17.567 16.934 6.388 1.00 94.81 225 PRO A O 1
ATOM 1712 N N . GLU A 1 226 ? -19.227 17.435 7.836 1.00 94.69 226 GLU A N 1
ATOM 1713 C CA . GLU A 1 226 ? -18.413 17.549 9.052 1.00 94.69 226 GLU A CA 1
ATOM 1714 C C . GLU A 1 226 ? -18.412 16.284 9.916 1.00 94.69 226 GLU A C 1
ATOM 1716 O O . GLU A 1 226 ? -17.676 16.235 10.907 1.00 94.69 226 GLU A O 1
ATOM 1721 N N . SER A 1 227 ? -19.206 15.274 9.543 1.00 96.19 227 SER A N 1
ATOM 1722 C CA . SER A 1 227 ? -19.259 13.993 10.245 1.00 96.19 227 SER A CA 1
ATOM 1723 C C . SER A 1 227 ? -17.897 13.306 10.229 1.00 96.19 227 SER A C 1
ATOM 1725 O O . SER A 1 227 ? -17.079 13.480 9.312 1.00 96.19 227 SER A O 1
ATOM 1727 N N . ARG A 1 228 ? -17.665 12.452 11.226 1.00 95.94 228 ARG A N 1
ATOM 1728 C CA . ARG A 1 228 ? -16.500 11.570 11.233 1.00 95.94 228 ARG A CA 1
ATOM 1729 C C . ARG A 1 228 ? -16.470 10.683 9.984 1.00 95.94 228 ARG A C 1
ATOM 1731 O O . ARG A 1 228 ? -15.405 10.524 9.389 1.00 95.94 228 ARG A O 1
ATOM 1738 N N . PHE A 1 229 ? -17.626 10.185 9.530 1.00 96.94 229 PHE A N 1
ATOM 1739 C CA . PHE A 1 229 ? -17.756 9.430 8.279 1.00 96.94 229 PHE A CA 1
ATOM 1740 C C . PHE A 1 229 ? -17.147 10.183 7.090 1.00 96.94 229 PHE A C 1
ATOM 1742 O O . PHE A 1 229 ? -16.270 9.661 6.398 1.00 96.94 229 PHE A O 1
ATOM 1749 N N . ALA A 1 230 ? -17.565 11.433 6.869 1.00 97.44 230 ALA A N 1
ATOM 1750 C CA . ALA A 1 230 ? -17.097 12.251 5.753 1.00 97.44 230 ALA A CA 1
ATOM 1751 C C . ALA A 1 230 ? -15.599 12.590 5.848 1.00 97.44 230 ALA A C 1
ATOM 1753 O O . ALA A 1 230 ? -14.912 12.664 4.825 1.00 97.44 230 ALA A O 1
ATOM 1754 N N . LYS A 1 231 ? -15.071 12.783 7.062 1.00 97.75 231 LYS A N 1
ATOM 1755 C CA . LYS A 1 231 ? -13.643 13.054 7.298 1.00 97.75 231 LYS A CA 1
ATOM 1756 C C . LYS A 1 231 ? -12.780 11.818 7.027 1.00 97.75 231 LYS A C 1
ATOM 1758 O O . LYS A 1 231 ? -11.857 11.883 6.217 1.00 97.75 231 LYS A O 1
ATOM 1763 N N . VAL A 1 232 ? -13.129 10.672 7.610 1.00 98.00 232 VAL A N 1
ATOM 1764 C CA . VAL A 1 232 ? -12.373 9.418 7.450 1.00 98.00 232 VAL A CA 1
ATOM 1765 C C . VAL A 1 232 ? -12.456 8.878 6.018 1.00 98.00 232 VAL A C 1
ATOM 1767 O O . VAL A 1 232 ? -11.450 8.440 5.466 1.00 98.00 232 VAL A O 1
ATOM 1770 N N . THR A 1 233 ? -13.615 8.951 5.356 1.00 97.69 233 THR A N 1
ATOM 1771 C CA . THR A 1 233 ? -13.747 8.533 3.942 1.00 97.69 233 THR A CA 1
ATOM 1772 C C . THR A 1 233 ? -12.944 9.417 2.987 1.00 97.69 233 THR A C 1
ATOM 1774 O O . THR A 1 233 ? -12.427 8.925 1.980 1.00 97.69 233 THR A O 1
ATOM 1777 N N . ARG A 1 234 ? -12.788 10.709 3.302 1.00 97.62 234 ARG A N 1
ATOM 1778 C CA . ARG A 1 234 ? -11.919 11.620 2.548 1.00 97.62 234 ARG A CA 1
ATOM 1779 C C . ARG A 1 234 ? -10.455 11.216 2.676 1.00 97.62 234 ARG A C 1
ATOM 1781 O O . ARG A 1 234 ? -9.806 11.071 1.643 1.00 97.62 234 ARG A O 1
ATOM 1788 N N . LEU A 1 235 ? -9.991 10.936 3.896 1.00 97.50 235 LEU A N 1
ATOM 1789 C CA . LEU A 1 235 ? -8.650 10.390 4.132 1.00 97.50 235 LEU A CA 1
ATOM 1790 C C . LEU A 1 235 ? -8.455 9.052 3.409 1.00 97.50 235 LEU A C 1
ATOM 1792 O O . LEU A 1 235 ? -7.467 8.864 2.706 1.00 97.50 235 LEU A O 1
ATOM 1796 N N . ALA A 1 236 ? -9.426 8.139 3.490 1.00 97.94 236 ALA A N 1
ATOM 1797 C CA . ALA A 1 236 ? -9.343 6.857 2.795 1.00 97.94 236 ALA A CA 1
ATOM 1798 C C . ALA A 1 236 ? -9.225 7.024 1.275 1.00 97.94 236 ALA A C 1
ATOM 1800 O O . ALA A 1 236 ? -8.472 6.298 0.627 1.00 97.94 236 ALA A O 1
ATOM 1801 N N . ARG A 1 237 ? -9.932 7.999 0.693 1.00 97.38 237 ARG A N 1
ATOM 1802 C CA . ARG A 1 237 ? -9.826 8.321 -0.733 1.00 97.38 237 ARG A CA 1
ATOM 1803 C C . ARG A 1 237 ? -8.465 8.916 -1.090 1.00 97.38 237 ARG A C 1
ATOM 1805 O O . ARG A 1 237 ? -7.931 8.567 -2.139 1.00 97.38 237 ARG A O 1
ATOM 1812 N N . GLU A 1 238 ? -7.942 9.809 -0.258 1.00 97.19 238 GLU A N 1
ATOM 1813 C CA . GLU A 1 238 ? -6.656 10.478 -0.468 1.00 97.19 238 GLU A CA 1
ATOM 1814 C C . GLU A 1 238 ? -5.477 9.501 -0.373 1.00 97.19 238 GLU A C 1
ATOM 1816 O O . GLU 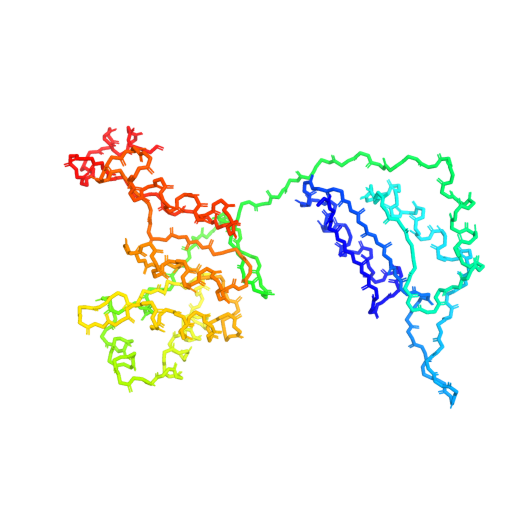A 1 238 ? -4.642 9.457 -1.274 1.00 97.19 238 GLU A O 1
ATOM 1821 N N . HIS A 1 239 ? -5.469 8.644 0.649 1.00 97.25 239 HIS A N 1
ATOM 1822 C CA . HIS A 1 239 ? -4.402 7.668 0.893 1.00 97.25 239 HIS A CA 1
ATOM 1823 C C . HIS A 1 239 ? -4.636 6.307 0.210 1.00 97.25 239 HIS A C 1
ATOM 1825 O O . HIS A 1 239 ? -3.801 5.410 0.296 1.00 97.25 239 HIS A O 1
ATOM 1831 N N . GLY A 1 240 ? -5.771 6.115 -0.469 1.00 96.00 240 GLY A N 1
ATOM 1832 C CA . GLY A 1 240 ? -6.105 4.858 -1.149 1.00 96.00 240 GLY A CA 1
ATOM 1833 C C . GLY A 1 240 ? -6.442 3.685 -0.216 1.00 96.00 240 GLY A C 1
ATOM 1834 O O . GLY A 1 240 ? -6.359 2.529 -0.640 1.00 96.00 240 GLY A O 1
ATOM 1835 N N . ALA A 1 241 ? -6.838 3.954 1.029 1.00 98.19 241 ALA A N 1
ATOM 1836 C CA . ALA A 1 241 ? -7.165 2.946 2.036 1.00 98.19 241 ALA A CA 1
ATOM 1837 C C . ALA A 1 241 ? -8.521 2.255 1.784 1.00 98.19 241 ALA A C 1
ATOM 1839 O O . ALA A 1 241 ? -9.377 2.729 1.032 1.00 98.19 241 ALA A O 1
ATOM 1840 N N . ALA A 1 242 ? -8.714 1.091 2.401 1.00 98.06 242 ALA A N 1
ATOM 1841 C CA . ALA A 1 242 ? -10.021 0.448 2.524 1.00 98.06 242 ALA A CA 1
ATOM 1842 C C . ALA A 1 242 ? -10.700 0.840 3.847 1.00 98.06 242 ALA A C 1
ATOM 1844 O O . ALA A 1 242 ? -10.064 1.412 4.727 1.00 98.06 242 ALA A O 1
ATOM 1845 N N . LEU A 1 243 ? -11.987 0.523 3.991 1.00 97.94 243 LEU A N 1
ATOM 1846 C CA . LEU A 1 243 ? -12.792 0.873 5.161 1.00 97.94 243 LEU A CA 1
ATOM 1847 C C . LEU A 1 243 ? -13.488 -0.368 5.718 1.00 97.94 243 LEU A C 1
ATOM 1849 O O . LEU A 1 243 ? -14.035 -1.162 4.952 1.00 97.94 243 LEU A O 1
ATOM 1853 N N . ILE A 1 244 ? -13.522 -0.485 7.042 1.00 98.00 244 ILE A N 1
ATOM 1854 C CA . ILE A 1 244 ? -14.494 -1.311 7.759 1.00 98.00 244 ILE A CA 1
ATOM 1855 C C . ILE A 1 244 ? -15.651 -0.388 8.143 1.00 98.00 244 ILE A C 1
ATOM 1857 O O . ILE A 1 244 ? -15.468 0.546 8.921 1.00 98.00 244 ILE A O 1
ATOM 1861 N N . ALA A 1 245 ? -16.831 -0.627 7.570 1.00 97.06 245 ALA A N 1
ATOM 1862 C CA . ALA A 1 245 ? -18.050 0.098 7.911 1.00 97.06 245 ALA A CA 1
ATOM 1863 C C . ALA A 1 245 ? -18.835 -0.684 8.969 1.00 97.06 245 ALA A C 1
ATOM 1865 O O . ALA A 1 245 ? -19.206 -1.840 8.749 1.00 97.06 245 ALA A O 1
ATOM 1866 N N . LEU A 1 246 ? -19.063 -0.067 10.125 1.00 97.56 246 LEU A N 1
ATOM 1867 C CA . LEU A 1 246 ? -19.891 -0.642 11.177 1.00 97.56 246 LEU A CA 1
ATOM 1868 C C . LEU A 1 246 ? -21.349 -0.251 10.951 1.00 97.56 246 LEU A C 1
ATOM 1870 O O . LEU A 1 246 ? -21.653 0.883 10.595 1.00 97.56 246 LEU A O 1
ATOM 1874 N N . THR A 1 247 ? -22.261 -1.184 11.222 1.00 97.88 247 THR A N 1
ATOM 1875 C CA . THR A 1 247 ? -23.709 -0.932 11.188 1.00 97.88 247 THR A CA 1
ATOM 1876 C C . THR A 1 247 ? -24.143 -0.184 12.455 1.00 97.88 247 THR A C 1
ATOM 1878 O O . THR A 1 247 ? -24.733 -0.779 13.368 1.00 97.88 247 THR A O 1
ATOM 1881 N N . ILE A 1 248 ? -23.751 1.083 12.547 1.00 97.69 248 ILE A N 1
ATOM 1882 C CA . ILE A 1 248 ? -24.077 2.032 13.615 1.00 97.69 248 ILE A CA 1
ATOM 1883 C C . ILE A 1 248 ? -24.529 3.322 12.924 1.00 97.69 248 ILE A C 1
ATOM 1885 O O . ILE A 1 248 ? -23.827 3.806 12.033 1.00 97.69 248 ILE A O 1
ATOM 1889 N N . ASP A 1 249 ? -25.681 3.840 13.325 1.00 97.12 249 ASP A N 1
ATOM 1890 C CA . ASP A 1 249 ? -26.241 5.117 12.876 1.00 97.12 249 ASP A CA 1
ATOM 1891 C C . ASP A 1 249 ? -26.522 6.033 14.076 1.00 97.12 249 ASP A C 1
ATOM 1893 O O . ASP A 1 249 ? -26.070 5.755 15.191 1.00 97.12 249 ASP A O 1
ATOM 1897 N N . GLU A 1 250 ? -27.243 7.131 13.862 1.00 96.75 250 GLU A N 1
ATOM 1898 C CA . GLU A 1 250 ? -27.586 8.110 14.897 1.00 96.75 250 GLU A CA 1
ATOM 1899 C C . GLU A 1 250 ? -28.458 7.523 16.028 1.00 96.75 250 GLU A C 1
ATOM 1901 O O . GLU A 1 250 ? -28.493 8.065 17.134 1.00 96.75 250 GLU A O 1
ATOM 1906 N N . GLU A 1 251 ? -29.139 6.397 15.784 1.00 96.06 251 GLU A N 1
ATOM 1907 C CA . GLU A 1 251 ? -29.909 5.650 16.789 1.00 96.06 251 GLU A CA 1
ATOM 1908 C C . GLU A 1 251 ? -29.034 4.616 17.537 1.00 96.06 251 GLU A C 1
ATOM 1910 O O . GLU A 1 251 ? -29.480 3.942 18.476 1.00 96.06 251 GLU A O 1
ATOM 1915 N N . GLY A 1 252 ? -27.760 4.504 17.149 1.00 95.50 252 GLY A N 1
ATOM 1916 C CA . GLY A 1 252 ? -26.730 3.679 17.760 1.00 95.50 252 GLY A CA 1
ATOM 1917 C C . GLY A 1 252 ? -26.512 2.339 17.056 1.00 95.50 252 GLY A C 1
ATOM 1918 O O . GLY A 1 252 ? -26.740 2.147 15.864 1.00 95.50 252 GLY A O 1
ATOM 1919 N N . GLN A 1 253 ? -25.986 1.362 17.798 1.00 97.12 253 GLN A N 1
ATOM 1920 C CA . GLN A 1 253 ? -25.617 0.070 17.221 1.00 97.12 253 GLN A CA 1
ATOM 1921 C C . GLN A 1 253 ? -26.845 -0.746 16.795 1.00 97.12 253 GLN A C 1
ATOM 1923 O O . GLN A 1 253 ? -27.675 -1.118 17.630 1.00 97.12 253 GLN A O 1
ATOM 1928 N N . ALA A 1 254 ? -26.894 -1.143 15.519 1.00 97.06 254 ALA A N 1
ATOM 1929 C CA . ALA A 1 254 ? -27.981 -1.951 14.974 1.00 97.06 254 ALA A CA 1
ATOM 1930 C C . ALA A 1 254 ? -28.123 -3.310 15.676 1.00 97.06 254 ALA A C 1
ATOM 1932 O O . ALA A 1 254 ? -27.190 -4.126 15.696 1.00 97.06 254 ALA A O 1
ATOM 1933 N N . ARG A 1 255 ? -29.329 -3.589 16.189 1.00 97.12 255 ARG A N 1
ATOM 1934 C CA . ARG A 1 255 ? -29.651 -4.813 16.952 1.00 97.12 255 ARG A CA 1
ATOM 1935 C C . ARG A 1 255 ? -30.478 -5.842 16.180 1.00 97.12 255 ARG A C 1
ATOM 1937 O O . ARG A 1 255 ? -30.473 -7.009 16.561 1.00 97.12 255 ARG A O 1
ATOM 1944 N N . THR A 1 256 ? -31.162 -5.439 15.111 1.00 97.69 256 THR A N 1
ATOM 1945 C CA . THR A 1 256 ? -31.984 -6.319 14.259 1.00 97.69 256 THR A CA 1
ATOM 1946 C C . THR A 1 256 ? -31.331 -6.525 12.894 1.00 97.69 256 THR A C 1
ATOM 1948 O O . THR A 1 256 ? -30.446 -5.764 12.499 1.00 97.69 256 THR A O 1
ATOM 1951 N N . VAL A 1 257 ? -31.743 -7.566 12.167 1.00 98.12 257 VAL A N 1
ATOM 1952 C CA . VAL A 1 257 ? -31.234 -7.839 10.811 1.00 98.12 257 VAL A CA 1
ATOM 1953 C C . VAL A 1 257 ? -31.634 -6.712 9.864 1.00 98.12 257 VAL A C 1
ATOM 1955 O O . VAL A 1 257 ? -30.815 -6.246 9.079 1.00 98.12 257 VAL A O 1
ATOM 1958 N N . GLU A 1 258 ? -32.869 -6.238 9.983 1.00 97.94 258 GLU A N 1
ATOM 1959 C CA . GLU A 1 258 ? -33.444 -5.197 9.140 1.00 97.94 258 GLU A CA 1
ATOM 1960 C C . GLU A 1 258 ? -32.658 -3.893 9.278 1.00 97.94 258 GLU A C 1
ATOM 1962 O O . GLU A 1 258 ? -32.267 -3.309 8.272 1.00 97.94 258 GLU A O 1
ATOM 1967 N N . THR A 1 259 ? -32.345 -3.479 10.509 1.00 97.19 259 THR A N 1
ATOM 1968 C CA . THR A 1 259 ? -31.562 -2.260 10.746 1.00 97.19 259 THR A CA 1
ATOM 1969 C C . THR A 1 259 ? -30.108 -2.433 10.306 1.00 97.19 259 THR A C 1
ATOM 1971 O O . THR A 1 259 ? -29.540 -1.518 9.724 1.00 97.19 259 THR A O 1
ATOM 1974 N N . LYS A 1 260 ? -29.504 -3.619 10.486 1.00 98.00 260 LYS A N 1
ATOM 1975 C CA . LYS A 1 260 ? -28.148 -3.889 9.970 1.00 98.00 260 LYS A CA 1
ATOM 1976 C C . LYS A 1 260 ? -28.067 -3.743 8.450 1.00 98.00 260 LYS A C 1
ATOM 1978 O O . LYS A 1 260 ? -27.097 -3.182 7.960 1.00 98.00 260 LYS A O 1
ATOM 1983 N N . VAL A 1 261 ? -29.066 -4.251 7.725 1.00 97.69 261 VAL A N 1
ATOM 1984 C CA . VAL A 1 261 ? -29.136 -4.158 6.257 1.00 97.69 261 VAL A CA 1
ATOM 1985 C C . VAL A 1 261 ? -29.498 -2.747 5.797 1.00 97.69 261 VAL A C 1
ATOM 1987 O O . VAL A 1 261 ? -29.039 -2.339 4.745 1.00 97.69 261 VAL A O 1
ATOM 1990 N N . ALA A 1 262 ? -30.308 -2.006 6.556 1.00 96.94 262 ALA A N 1
ATOM 1991 C CA . ALA A 1 262 ? -30.673 -0.635 6.204 1.00 96.94 262 ALA A CA 1
ATOM 1992 C C . ALA A 1 262 ? -29.493 0.346 6.306 1.00 96.94 262 ALA A C 1
ATOM 1994 O O . ALA A 1 262 ? -29.425 1.282 5.517 1.00 96.94 262 ALA A O 1
ATOM 1995 N N . ILE A 1 263 ? -28.589 0.134 7.269 1.00 96.56 263 ILE A N 1
ATOM 1996 C CA . ILE A 1 263 ? -27.399 0.977 7.464 1.00 96.56 263 ILE A CA 1
ATOM 1997 C C . ILE A 1 263 ? -26.279 0.639 6.462 1.00 96.56 263 ILE A C 1
ATOM 1999 O O . ILE A 1 263 ? -25.512 1.525 6.093 1.00 96.56 263 ILE A O 1
ATOM 2003 N N . ALA A 1 264 ? -26.150 -0.634 6.069 1.00 94.25 264 ALA A N 1
ATOM 2004 C CA . ALA A 1 264 ? -25.089 -1.126 5.180 1.00 94.25 264 ALA A CA 1
ATOM 2005 C C . ALA A 1 264 ? -25.316 -0.759 3.704 1.00 94.25 264 ALA A C 1
ATOM 2007 O O . ALA A 1 264 ? -24.315 -0.395 3.045 1.00 94.25 264 ALA A O 1
#

Secondary structure (DSSP, 8-state):
--EEEESSS-HHHHHHHHHHHHHH-SS-EEEE--SSS-EEETTEEE----HHHHHHHHHHHHHHH-EEEE---TT--HHHHHHHHHHHTTPPPPP----PPPEEE-SS-EEESSPSSS---EE-SSBTTT-HHHHHHHHTT-HHHHHHHHHHHHHTT-SEEEEB---TTS-HHHHHHHHHHHHHHH-SSPEEEE-S-HHHHHHHHHH--SB-EEEEE-STT-SSTTSHHHHHHHHHHHHT-EEEE-SEETTEE--SHHHHHHH-

InterPro domains:
  IPR000489 Pterin-binding domain [PF00809] (123-262)
  IPR000489 Pterin-binding domain [PS50972] (119-264)
  IPR003726 Homocysteine-binding domain [PF02574] (2-87)
  IPR003726 Homocysteine-binding domain [PS50970] (1-88)
  IPR011005 Dihydropteroate synthase-like superfamily [G3DSA:3.20.20.20] (110-264)
  IPR011005 Dihydropteroate synthase-like superfamily [SSF51717] (120-264)
  IPR036589 Homocysteine-binding domain superfamily [G3DSA:3.20.20.330] (1-99)
  IPR036589 Homocysteine-binding domain superfamily [SSF82282] (1-162)
  IPR050554 Methionine Synthase/Corrinoid [PTHR45833] (1-264)